Protein AF-A0A536GP54-F1 (afdb_monomer)

Sequence (183 aa):
MLAEELVVLDGDSPLFSPVRPLLDAALRLEQQDESYSWHGWDKQQIQAFLASLPSSCSLVVGVWETIPADDKRTEYEQLVLGCVCEVHEGVVYSIRTFDALEMAGLKPADHLEPGIDDALEIMRAARTLTSVVAWALFIEKTAWDEWLFASGDDGAVIDKGELLASYARQGRCVLMGSRTAHH

Foldseek 3Di:
DADPQEAEDPCVDQQNPVVVVVVVVLVVLVVDDQVDDALLDHPVVLQVVLQPFPQWAKEWEWEWEFDPDDPVDHIFIATRHTWIFIHHNSHGRYIYGVCVLVVLVQPDRRPQHQDPVSQVSSVSSRCVVPVFHQKYKYFYPVLVCCLNNHAPPVNHRDDSVVSVVVCVVVVRMDMDGSCPDPD

Nearest PDB structures (foldseek):
  1gl4-assembly1_A  TM=4.256E-01  e=3.027E+00  Mus musculus
  3kk7-assembly2_B  TM=3.529E-01  e=2.198E+00  Bacteroides thetaiotaomicron VPI-5482
  1h4u-assembly1_A  TM=4.363E-01  e=5.740E+00  Mus musculus

Mean predicted aligned error: 5.19 Å

Radius of gyration: 16.45 Å; Cα contacts (8 Å, |Δi|>4): 326; chains: 1; bounding box: 48×38×44 Å

pLDDT: mean 89.34, std 11.37, range [26.95, 97.62]

Solvent-accessible surface area (backbone atoms only — not comparable to full-atom values): 10002 Å² total; per-residue (Å²): 86,72,38,98,77,55,41,72,44,61,69,84,41,76,38,30,63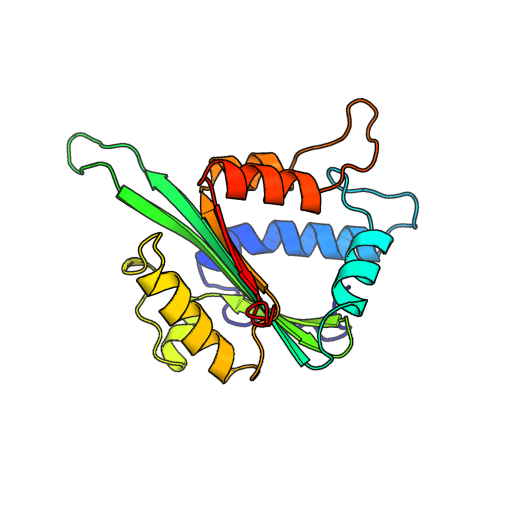,67,46,47,62,54,51,54,50,52,52,48,44,68,74,46,60,94,84,50,63,59,47,30,45,39,53,65,61,49,37,55,54,33,60,71,48,64,59,60,21,26,40,37,42,39,28,31,38,79,44,77,56,54,103,86,42,73,62,47,69,41,66,53,32,31,37,40,36,35,28,45,74,34,23,35,41,32,39,31,31,51,68,66,30,38,86,58,69,34,74,60,59,94,75,48,57,98,45,72,70,46,51,52,46,50,52,54,26,52,34,75,79,29,89,34,44,60,35,34,43,40,31,36,43,68,59,47,49,52,61,60,59,44,53,30,99,83,70,39,72,49,65,60,66,60,54,50,53,54,35,38,76,70,68,51,33,49,79,46,48,66,72,66,81,86,123

Structure (mmCIF, N/CA/C/O backbone):
data_AF-A0A536GP54-F1
#
_entry.id   AF-A0A536GP54-F1
#
loop_
_atom_site.group_PDB
_atom_site.id
_atom_site.type_symbol
_atom_site.label_atom_id
_atom_site.label_alt_id
_atom_site.label_comp_id
_atom_site.label_asym_id
_atom_site.label_entity_id
_atom_site.label_seq_id
_atom_site.pdbx_PDB_ins_code
_atom_site.Cartn_x
_atom_site.Cartn_y
_atom_site.Cartn_z
_atom_site.occupancy
_atom_site.B_iso_or_equiv
_atom_site.auth_seq_id
_atom_site.auth_comp_id
_atom_site.auth_asym_id
_atom_site.auth_atom_id
_atom_site.pdbx_PDB_model_num
ATOM 1 N N . MET A 1 1 ? -5.167 1.078 13.199 1.00 78.94 1 MET A N 1
ATOM 2 C CA . MET A 1 1 ? -5.213 0.116 14.306 1.00 78.94 1 MET A CA 1
ATOM 3 C C . MET A 1 1 ? -5.343 -1.282 13.724 1.00 78.94 1 MET A C 1
ATOM 5 O O . MET A 1 1 ? -6.014 -1.439 12.705 1.00 78.94 1 MET A O 1
ATOM 9 N N . LEU A 1 2 ? -4.650 -2.241 14.316 1.00 87.50 2 LEU A N 1
ATOM 10 C CA . LEU A 1 2 ? -4.462 -3.623 13.916 1.00 87.50 2 LEU A CA 1
ATOM 11 C C . LEU A 1 2 ? -5.437 -4.502 14.706 1.00 87.50 2 LEU A C 1
ATOM 13 O O . LEU A 1 2 ? -5.784 -4.192 15.847 1.00 87.50 2 LEU A O 1
ATOM 17 N N . ALA A 1 3 ? -5.912 -5.577 14.087 1.00 87.12 3 ALA A N 1
ATOM 18 C CA . ALA A 1 3 ? -6.738 -6.564 14.769 1.00 87.12 3 ALA A CA 1
ATOM 19 C C . ALA A 1 3 ? -5.910 -7.328 15.814 1.00 87.12 3 ALA A C 1
ATOM 21 O O . ALA A 1 3 ? -4.710 -7.533 15.625 1.00 87.12 3 ALA A O 1
ATOM 22 N N . GLU A 1 4 ? -6.560 -7.805 16.883 1.00 84.62 4 GLU A N 1
ATOM 23 C CA . GLU A 1 4 ? -5.910 -8.660 17.894 1.00 84.62 4 GLU A CA 1
ATOM 24 C C . GLU A 1 4 ? -5.278 -9.913 17.261 1.00 84.62 4 GLU A C 1
ATOM 26 O O . GLU A 1 4 ? -4.196 -10.336 17.661 1.00 84.62 4 GLU A O 1
ATOM 31 N N . GLU A 1 5 ? -5.919 -10.457 16.222 1.00 88.88 5 GLU A N 1
ATOM 32 C CA . GLU A 1 5 ? -5.436 -11.584 15.419 1.00 88.88 5 GLU A CA 1
ATOM 33 C C . GLU A 1 5 ? -5.047 -11.129 14.001 1.00 88.88 5 GLU A C 1
ATOM 35 O O . GLU A 1 5 ? -5.550 -11.649 13.005 1.00 88.88 5 GLU A O 1
ATOM 40 N N . LEU A 1 6 ? -4.168 -10.125 13.890 1.00 92.75 6 LEU A N 1
ATOM 41 C CA . LEU A 1 6 ? -3.620 -9.698 12.598 1.00 92.75 6 LEU A CA 1
ATOM 42 C C . LEU A 1 6 ? -2.960 -10.878 11.866 1.00 92.75 6 LEU A C 1
ATOM 44 O O . LEU A 1 6 ? -2.025 -11.501 12.374 1.00 92.75 6 LEU A O 1
ATOM 48 N N . VAL A 1 7 ? -3.386 -11.122 10.627 1.00 94.12 7 VAL A N 1
ATOM 49 C CA . VAL A 1 7 ? -2.808 -12.164 9.772 1.00 94.12 7 VAL A CA 1
ATOM 50 C C . VAL A 1 7 ? -1.849 -11.544 8.761 1.00 94.12 7 VAL A C 1
ATOM 52 O O . VAL A 1 7 ? -2.254 -10.773 7.894 1.00 94.12 7 VAL A O 1
ATOM 55 N N . VAL A 1 8 ? -0.576 -11.925 8.833 1.00 93.44 8 VAL A N 1
ATOM 56 C CA . VAL A 1 8 ? 0.394 -11.660 7.765 1.00 93.44 8 VAL A CA 1
ATOM 57 C C . VAL A 1 8 ? 0.451 -12.888 6.868 1.00 93.44 8 VAL A C 1
ATOM 59 O O . VAL A 1 8 ? 0.903 -13.954 7.287 1.00 93.44 8 VAL A O 1
ATOM 62 N N . LEU A 1 9 ? -0.037 -12.740 5.643 1.00 91.62 9 LEU A N 1
ATOM 63 C CA . LEU A 1 9 ? 0.181 -13.715 4.584 1.00 91.62 9 LEU A CA 1
ATOM 64 C C . LEU A 1 9 ? 1.549 -13.435 3.958 1.00 91.62 9 LEU A C 1
ATOM 66 O O . LEU A 1 9 ? 2.053 -12.319 4.074 1.00 91.62 9 LEU A O 1
ATOM 70 N N . ASP A 1 10 ? 2.161 -14.470 3.372 1.00 91.69 10 ASP A N 1
ATOM 71 C CA . ASP A 1 10 ? 3.401 -14.359 2.588 1.00 91.69 10 ASP A CA 1
ATOM 72 C C . ASP A 1 10 ? 4.512 -13.496 3.223 1.00 91.69 10 ASP A C 1
ATOM 74 O O . ASP A 1 10 ? 5.244 -12.779 2.547 1.00 91.69 10 ASP A O 1
ATOM 78 N N . GLY A 1 11 ? 4.657 -13.569 4.552 1.00 90.56 11 GLY A N 1
ATOM 79 C CA . GLY A 1 11 ? 5.620 -12.755 5.304 1.00 90.56 11 GLY A CA 1
ATOM 80 C C . GLY A 1 11 ? 7.095 -13.104 5.052 1.00 90.56 11 GLY A C 1
ATOM 81 O O . GLY A 1 11 ? 7.980 -12.404 5.542 1.00 90.56 11 GLY A O 1
ATOM 82 N N . ASP A 1 12 ? 7.366 -14.187 4.323 1.00 92.94 12 ASP A N 1
ATOM 83 C CA . ASP A 1 12 ? 8.678 -14.575 3.806 1.00 92.94 12 ASP A CA 1
ATOM 84 C C . ASP A 1 12 ? 8.987 -13.979 2.422 1.00 92.94 12 ASP A C 1
ATOM 86 O O . ASP A 1 12 ? 10.132 -14.064 1.972 1.00 92.94 12 ASP A O 1
ATOM 90 N N . SER A 1 13 ? 8.010 -13.328 1.776 1.00 94.00 13 SER A N 1
ATOM 91 C CA . SER A 1 13 ? 8.225 -12.585 0.536 1.00 94.00 13 SER A CA 1
ATOM 92 C C . SER A 1 13 ? 9.280 -11.482 0.727 1.00 94.00 13 SER A C 1
ATOM 94 O O . SER A 1 13 ? 9.249 -10.745 1.724 1.00 94.00 13 SER A O 1
ATOM 96 N N . PRO A 1 14 ? 10.178 -11.275 -0.255 1.00 93.75 14 PRO A N 1
ATOM 97 C CA . PRO A 1 14 ? 11.067 -10.117 -0.282 1.00 93.75 14 PRO A CA 1
ATOM 98 C C . PRO A 1 14 ? 10.322 -8.776 -0.183 1.00 93.75 14 PRO A C 1
ATOM 100 O O . PRO A 1 14 ? 10.826 -7.852 0.460 1.00 93.75 14 PRO A O 1
ATOM 103 N N . LEU A 1 15 ? 9.106 -8.682 -0.741 1.00 95.00 15 LEU A N 1
ATOM 104 C CA . LEU A 1 15 ? 8.261 -7.484 -0.681 1.00 95.00 15 LEU A CA 1
ATOM 105 C C . LEU A 1 15 ? 7.761 -7.182 0.736 1.00 95.00 15 LEU A C 1
ATOM 107 O O . LEU A 1 15 ? 7.396 -6.041 1.026 1.00 95.00 15 LEU A O 1
ATOM 111 N N . PHE A 1 16 ? 7.766 -8.166 1.641 1.00 94.88 16 PHE A N 1
ATOM 112 C CA . PHE A 1 16 ? 7.388 -7.952 3.035 1.00 94.88 16 PHE A CA 1
ATOM 113 C C . PHE A 1 16 ? 8.510 -7.302 3.856 1.00 94.88 16 PHE A C 1
ATOM 115 O O . PHE A 1 16 ? 8.240 -6.636 4.860 1.00 94.88 16 PHE A O 1
ATOM 122 N N . SER A 1 17 ? 9.774 -7.430 3.434 1.00 93.56 17 SER A N 1
ATOM 123 C CA . SER A 1 17 ? 10.908 -6.861 4.172 1.00 93.56 17 SER A CA 1
ATOM 124 C C . SER A 1 17 ? 10.772 -5.353 4.444 1.00 93.56 17 SER A C 1
ATOM 126 O O . SER A 1 17 ? 11.067 -4.949 5.570 1.00 93.56 17 SER A O 1
ATOM 128 N N . PRO A 1 18 ? 10.329 -4.506 3.494 1.00 93.44 18 PRO A N 1
ATOM 129 C CA . PRO A 1 18 ? 10.072 -3.092 3.776 1.00 93.44 18 PRO A CA 1
ATOM 130 C C . PRO A 1 18 ? 8.707 -2.807 4.417 1.00 93.44 18 PRO A C 1
ATOM 132 O O . PRO A 1 18 ? 8.528 -1.731 4.981 1.00 93.44 18 PRO A O 1
ATOM 135 N N . VAL A 1 19 ? 7.760 -3.752 4.400 1.00 94.44 19 VAL A N 1
ATOM 136 C CA . VAL A 1 19 ? 6.482 -3.630 5.129 1.00 94.44 19 VAL A CA 1
ATOM 137 C C . VAL A 1 19 ? 6.686 -3.838 6.630 1.00 94.44 19 VAL A C 1
ATOM 139 O O . VAL A 1 19 ? 6.073 -3.151 7.447 1.00 94.44 19 VAL A O 1
ATOM 142 N N . ARG A 1 20 ? 7.584 -4.750 7.016 1.00 94.50 20 ARG A N 1
ATOM 143 C CA . ARG A 1 20 ? 7.828 -5.113 8.418 1.00 94.50 20 ARG A CA 1
ATOM 144 C C . ARG A 1 20 ? 8.160 -3.916 9.330 1.00 94.50 20 ARG A C 1
ATOM 146 O O . ARG A 1 20 ? 7.513 -3.807 10.369 1.00 94.50 20 ARG A O 1
ATOM 153 N N . PRO A 1 21 ? 9.072 -2.985 8.982 1.00 93.19 21 PRO A N 1
ATOM 154 C CA . PRO A 1 21 ? 9.313 -1.796 9.802 1.00 93.19 21 PRO A CA 1
ATOM 155 C C . PRO A 1 21 ? 8.078 -0.904 9.990 1.00 93.19 21 PRO A C 1
ATOM 157 O O . PRO A 1 21 ? 7.939 -0.274 11.037 1.00 93.19 21 PRO A O 1
ATOM 160 N N . LEU A 1 22 ? 7.173 -0.852 9.005 1.00 93.44 22 LEU A N 1
ATOM 161 C CA . LEU A 1 22 ? 5.918 -0.096 9.103 1.00 93.44 22 LEU A CA 1
ATOM 162 C C . LEU A 1 22 ? 4.952 -0.769 10.077 1.00 93.44 22 LEU A C 1
ATOM 164 O O . LEU A 1 22 ? 4.318 -0.092 10.884 1.00 93.44 22 LEU A O 1
ATOM 168 N N . LEU A 1 23 ? 4.875 -2.101 10.035 1.00 94.25 23 LEU A N 1
ATOM 169 C CA . LEU A 1 23 ? 4.102 -2.878 10.998 1.00 94.25 23 LEU A CA 1
ATOM 170 C C . LEU A 1 23 ? 4.654 -2.700 12.421 1.00 94.25 23 LEU A C 1
ATOM 172 O O . LEU A 1 23 ? 3.885 -2.453 13.347 1.00 94.25 23 LEU A O 1
ATOM 176 N N . ASP A 1 24 ? 5.978 -2.735 12.589 1.00 93.75 24 ASP A N 1
ATOM 177 C CA . ASP A 1 24 ? 6.628 -2.473 13.877 1.00 93.75 24 ASP A CA 1
ATOM 178 C C . ASP A 1 24 ? 6.313 -1.055 14.390 1.00 93.75 24 ASP A C 1
ATOM 180 O O . ASP A 1 24 ? 6.065 -0.864 15.583 1.00 93.75 24 ASP A O 1
ATOM 184 N N . ALA A 1 25 ? 6.295 -0.052 13.506 1.00 92.19 25 ALA A N 1
ATOM 185 C CA . ALA A 1 25 ? 5.911 1.314 13.855 1.00 92.19 25 ALA A CA 1
ATOM 186 C C . ALA A 1 25 ? 4.428 1.420 14.253 1.00 92.19 25 ALA A C 1
ATOM 188 O O . ALA A 1 25 ? 4.114 2.055 15.260 1.00 92.19 25 ALA A O 1
ATOM 189 N N . ALA A 1 26 ? 3.528 0.755 13.524 1.00 92.44 26 ALA A N 1
ATOM 190 C CA . ALA A 1 26 ? 2.102 0.704 13.847 1.00 92.44 26 ALA A CA 1
ATOM 191 C C . ALA A 1 26 ? 1.845 0.041 15.212 1.00 92.44 26 ALA A C 1
ATOM 193 O O . ALA A 1 26 ? 1.088 0.576 16.022 1.00 92.44 26 ALA A O 1
ATOM 194 N N . LEU A 1 27 ? 2.536 -1.065 15.512 1.00 92.19 27 LEU A N 1
ATOM 195 C CA . LEU A 1 27 ? 2.467 -1.731 16.817 1.00 92.19 27 LEU A CA 1
ATOM 196 C C . LEU A 1 27 ? 2.963 -0.825 17.949 1.00 92.19 27 LEU A C 1
ATOM 198 O O . LEU A 1 27 ? 2.355 -0.778 19.018 1.00 92.19 27 LEU A O 1
ATOM 202 N N . ARG A 1 28 ? 4.044 -0.067 17.724 1.00 92.00 28 ARG A N 1
ATOM 203 C CA . ARG A 1 28 ? 4.524 0.921 18.703 1.00 92.00 28 ARG A CA 1
ATOM 204 C C . ARG A 1 28 ? 3.492 2.019 18.937 1.00 92.00 28 ARG A C 1
ATOM 206 O O . ARG A 1 28 ? 3.210 2.318 20.090 1.00 92.00 28 ARG A O 1
ATOM 213 N N . LEU A 1 29 ? 2.903 2.575 17.877 1.00 90.81 29 LEU A N 1
ATOM 214 C CA . LEU A 1 29 ? 1.838 3.579 17.988 1.00 90.81 29 LEU A CA 1
ATOM 215 C C . LEU A 1 29 ? 0.634 3.061 18.784 1.00 90.81 29 LEU A C 1
ATOM 217 O O . LEU A 1 29 ? -0.001 3.824 19.503 1.00 90.81 29 LEU A O 1
ATOM 221 N N . GLU A 1 30 ? 0.318 1.772 18.693 1.00 89.31 30 GLU A N 1
ATOM 222 C CA . GLU A 1 30 ? -0.784 1.188 19.458 1.00 89.31 30 GLU A CA 1
ATOM 223 C C . GLU A 1 30 ? -0.499 1.021 20.943 1.00 89.31 30 GLU A C 1
ATOM 225 O O . GLU A 1 30 ? -1.408 1.245 21.749 1.00 89.31 30 GLU A O 1
ATOM 230 N N . GLN A 1 31 ? 0.729 0.622 21.275 1.00 89.62 31 GLN A N 1
ATOM 231 C CA . GLN A 1 31 ? 1.170 0.313 22.635 1.00 89.62 31 GLN A CA 1
ATOM 232 C C . GLN A 1 31 ? 1.529 1.556 23.455 1.00 89.62 31 GLN A C 1
ATOM 234 O O . GLN A 1 31 ? 1.496 1.500 24.684 1.00 89.62 31 GLN A O 1
ATOM 239 N N . GLN A 1 32 ? 1.910 2.648 22.791 1.00 89.62 32 GLN A N 1
ATOM 240 C CA . GLN A 1 32 ? 2.256 3.912 23.438 1.00 89.62 32 GLN A CA 1
ATOM 241 C C . GLN A 1 32 ? 1.010 4.756 23.746 1.00 89.62 32 GLN A C 1
ATOM 243 O O . GLN A 1 32 ? -0.103 4.461 23.300 1.00 89.62 32 GLN A O 1
ATOM 248 N N . ASP A 1 33 ? 1.203 5.802 24.549 1.00 84.75 33 ASP A N 1
ATOM 249 C CA . ASP A 1 33 ? 0.145 6.757 24.875 1.00 84.75 33 ASP A CA 1
ATOM 250 C C . ASP A 1 33 ? -0.204 7.683 23.692 1.00 84.75 33 ASP A C 1
ATOM 252 O O . ASP A 1 33 ? 0.474 7.711 22.665 1.00 84.75 33 ASP A O 1
ATOM 256 N N . GLU A 1 34 ? -1.283 8.457 23.835 1.00 81.31 34 GLU A N 1
ATOM 257 C CA . GLU A 1 34 ? -1.787 9.355 22.783 1.00 81.31 34 GLU A CA 1
ATOM 258 C C . GLU A 1 34 ? -0.841 10.522 22.452 1.00 81.31 34 GLU A C 1
ATOM 260 O O . GLU A 1 34 ? -1.065 11.226 21.471 1.00 81.31 34 GLU A O 1
ATOM 265 N N . SER A 1 35 ? 0.212 10.741 23.248 1.00 83.25 35 SER A N 1
ATOM 266 C CA . SER A 1 35 ? 1.207 11.786 22.990 1.00 83.25 35 SER A CA 1
ATOM 267 C C . SER A 1 35 ? 2.334 11.323 22.066 1.00 83.25 35 SER A C 1
ATOM 269 O O . SER A 1 35 ? 3.082 12.151 21.543 1.00 83.25 35 SER A O 1
ATOM 271 N N . TYR A 1 36 ? 2.461 10.011 21.843 1.00 86.88 36 TYR A N 1
ATOM 272 C CA . TYR A 1 36 ? 3.474 9.457 20.959 1.00 86.88 36 TYR A CA 1
ATOM 273 C C . TYR A 1 36 ? 3.114 9.669 19.485 1.00 86.88 36 TYR A C 1
ATOM 275 O O . TYR A 1 36 ? 2.041 9.282 19.019 1.00 86.88 36 TYR A O 1
ATOM 283 N N . SER A 1 37 ? 4.068 10.214 18.730 1.00 87.81 37 SER A N 1
ATOM 284 C CA . SER A 1 37 ? 4.014 10.288 17.274 1.00 87.81 37 SER A CA 1
ATOM 285 C C . SER A 1 37 ? 5.254 9.653 16.643 1.00 87.81 37 SER A C 1
ATOM 287 O O . SER A 1 37 ? 6.352 9.648 17.207 1.00 87.81 37 SER A O 1
ATOM 289 N N . TRP A 1 38 ? 5.084 9.104 15.445 1.00 89.06 38 TRP A N 1
ATOM 290 C CA . TRP A 1 38 ? 6.146 8.522 14.635 1.00 89.06 38 TRP A CA 1
ATOM 291 C C . TRP A 1 38 ? 6.194 9.251 13.295 1.00 89.06 38 TRP A C 1
ATOM 293 O O . TRP A 1 38 ? 5.289 9.102 12.486 1.00 89.06 38 TRP A O 1
ATOM 303 N N . HIS A 1 39 ? 7.215 10.084 13.064 1.00 87.62 39 HIS A N 1
ATOM 304 C CA . HIS A 1 39 ? 7.328 10.918 11.852 1.00 87.62 39 HIS A CA 1
ATOM 305 C C . HIS A 1 39 ? 6.034 11.681 11.511 1.00 87.62 39 HIS A C 1
ATOM 307 O O . HIS A 1 39 ? 5.543 11.640 10.383 1.00 87.62 39 HIS A O 1
ATOM 313 N N . GLY A 1 40 ? 5.445 12.337 12.515 1.00 84.06 40 GLY A N 1
ATOM 314 C CA . GLY A 1 40 ? 4.206 13.102 12.363 1.00 84.06 40 GLY A CA 1
ATOM 315 C C . GLY A 1 40 ? 2.929 12.261 12.281 1.00 84.06 40 GLY A C 1
ATOM 316 O O . GLY A 1 40 ? 1.862 12.854 12.211 1.00 84.06 40 GLY A O 1
ATOM 317 N N . TRP A 1 41 ? 3.019 10.927 12.312 1.00 86.50 41 TRP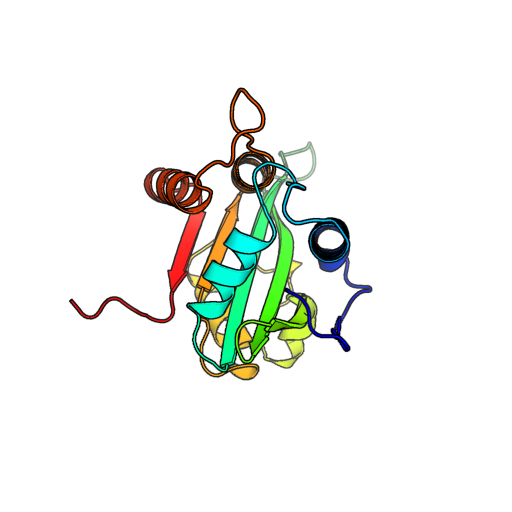 A N 1
ATOM 318 C CA . TRP A 1 41 ? 1.869 10.037 12.450 1.00 86.50 41 TRP A CA 1
ATOM 319 C C . TRP A 1 41 ? 1.547 9.815 13.917 1.00 86.50 41 TRP A C 1
ATOM 321 O O . TRP A 1 41 ? 2.402 9.344 14.667 1.00 86.50 41 TRP A O 1
ATOM 331 N N . ASP A 1 42 ? 0.312 10.079 14.313 1.00 87.75 42 ASP A N 1
ATOM 332 C CA . ASP A 1 42 ? -0.203 9.671 15.614 1.00 87.75 42 ASP A CA 1
ATOM 333 C C . ASP A 1 42 ? -1.310 8.613 15.473 1.00 87.75 42 ASP A C 1
ATOM 335 O O . ASP A 1 42 ? -1.865 8.353 14.396 1.00 87.75 42 ASP A O 1
ATOM 339 N N . LYS A 1 43 ? -1.615 7.956 16.593 1.00 89.50 43 LYS A N 1
ATOM 340 C CA . LYS A 1 43 ? -2.624 6.893 16.660 1.00 89.50 43 LYS A CA 1
ATOM 341 C C . LYS A 1 43 ? -4.016 7.394 16.263 1.00 89.50 43 LYS A C 1
ATOM 343 O O . LYS A 1 43 ? -4.748 6.674 15.578 1.00 89.50 43 LYS A O 1
ATOM 348 N N . GLN A 1 44 ? -4.376 8.609 16.675 1.00 88.94 44 GLN A N 1
ATOM 349 C CA . GLN A 1 44 ? -5.707 9.179 16.487 1.00 88.94 44 GLN A CA 1
ATOM 350 C C . GLN A 1 44 ? -5.988 9.457 15.008 1.00 88.94 44 GLN A C 1
ATOM 352 O O . GLN A 1 44 ? -7.065 9.122 14.515 1.00 88.94 44 GLN A O 1
ATOM 357 N N . GLN A 1 45 ? -5.019 10.004 14.278 1.00 87.00 45 GLN A N 1
ATOM 358 C CA . GLN A 1 45 ? -5.124 10.257 12.844 1.00 87.00 45 GLN A CA 1
ATOM 359 C C . GLN A 1 45 ? -5.321 8.968 12.049 1.00 87.00 45 GLN A C 1
ATOM 361 O O . GLN A 1 45 ? -6.203 8.899 11.192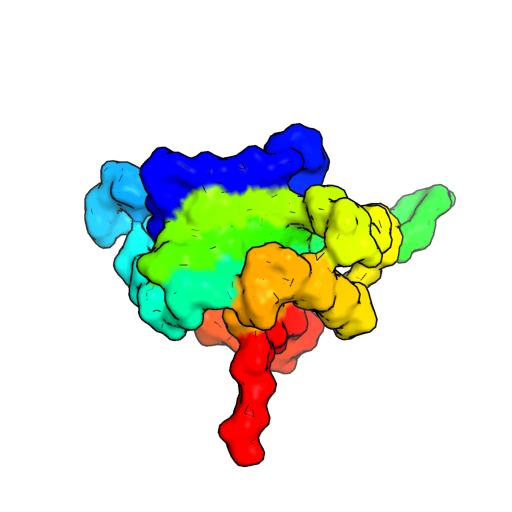 1.00 87.00 45 GLN A O 1
ATOM 366 N N . ILE A 1 46 ? -4.544 7.925 12.358 1.00 89.75 46 ILE A N 1
ATOM 367 C CA . ILE A 1 46 ? -4.664 6.627 11.683 1.00 89.75 46 ILE A CA 1
ATOM 368 C C . ILE A 1 46 ? -6.034 6.005 11.972 1.00 89.75 46 ILE A C 1
ATOM 370 O O . ILE A 1 46 ? -6.681 5.484 11.064 1.00 89.75 46 ILE A O 1
ATOM 374 N N . GLN A 1 47 ? -6.504 6.062 13.220 1.00 92.06 47 GLN A N 1
ATOM 375 C CA . GLN A 1 47 ? -7.833 5.570 13.586 1.00 92.06 47 GLN A CA 1
ATOM 376 C C . GLN A 1 47 ? -8.950 6.347 12.884 1.00 92.06 47 GLN A C 1
ATOM 378 O O . GLN A 1 47 ? -9.859 5.730 12.335 1.00 92.06 47 GLN A O 1
ATOM 383 N N . ALA A 1 48 ? -8.872 7.679 12.859 1.00 91.44 48 ALA A N 1
ATOM 384 C CA . ALA A 1 48 ? -9.852 8.527 12.188 1.00 91.44 48 ALA A CA 1
ATOM 385 C C . ALA A 1 48 ? -9.907 8.243 10.681 1.00 91.44 48 ALA A C 1
ATOM 387 O O . ALA A 1 48 ? -10.995 8.133 10.113 1.00 91.44 48 ALA A O 1
ATOM 388 N N . PHE A 1 49 ? -8.746 8.057 10.046 1.00 91.12 49 PHE A N 1
ATOM 389 C CA . PHE A 1 49 ? -8.666 7.646 8.649 1.00 91.12 49 PHE A CA 1
ATOM 390 C C . PHE A 1 49 ? -9.348 6.293 8.428 1.00 91.12 49 PHE A C 1
ATOM 392 O O . PHE A 1 49 ? -10.251 6.204 7.598 1.00 91.12 49 PHE A O 1
ATOM 399 N N . LEU A 1 50 ? -8.984 5.258 9.192 1.00 93.19 50 LEU A N 1
ATOM 400 C CA . LEU A 1 50 ? -9.554 3.919 9.019 1.00 93.19 50 LEU A CA 1
ATOM 401 C C . LEU A 1 50 ? -11.065 3.882 9.291 1.00 93.19 50 LEU A C 1
ATOM 403 O O . LEU A 1 50 ? -11.794 3.215 8.564 1.00 93.19 50 LEU A O 1
ATOM 407 N N . ALA A 1 51 ? -11.549 4.640 10.277 1.00 92.62 51 ALA A N 1
ATOM 408 C CA . ALA A 1 51 ? -12.975 4.758 10.584 1.00 92.62 51 ALA A CA 1
ATOM 409 C C . ALA A 1 51 ? -13.784 5.453 9.471 1.00 92.62 51 ALA A C 1
ATOM 411 O O . ALA A 1 51 ? -15.002 5.304 9.410 1.00 92.62 51 ALA A O 1
ATOM 412 N N . SER A 1 52 ? -13.126 6.215 8.589 1.00 92.50 52 SER A N 1
ATOM 413 C CA . SER A 1 52 ? -13.771 6.857 7.435 1.00 92.50 52 SER A CA 1
ATOM 414 C C . SER A 1 52 ? -13.947 5.924 6.227 1.00 92.50 52 SER A C 1
ATOM 416 O O . SER A 1 52 ? -14.655 6.268 5.273 1.00 92.50 52 SER A O 1
ATOM 418 N N . LEU A 1 53 ? -13.299 4.755 6.247 1.00 93.00 53 LEU A N 1
ATOM 419 C CA . LEU A 1 53 ? -13.322 3.789 5.154 1.00 93.00 53 LEU A CA 1
ATOM 420 C C . LEU A 1 53 ? -14.632 2.977 5.136 1.00 93.00 53 LEU A C 1
ATOM 422 O O . LEU A 1 53 ? -15.345 2.908 6.137 1.00 93.00 53 LEU A O 1
ATOM 426 N N . PRO A 1 54 ? -14.973 2.335 4.002 1.00 93.50 54 PRO A N 1
ATOM 427 C CA . PRO A 1 54 ? -16.042 1.340 3.963 1.00 93.50 54 PRO A CA 1
ATOM 428 C C . PRO A 1 54 ? -15.816 0.216 4.985 1.00 93.50 54 PRO A C 1
ATOM 430 O O . PRO A 1 54 ? -14.674 -0.157 5.249 1.00 93.50 54 PRO A O 1
ATOM 433 N N . SER A 1 55 ? -16.908 -0.369 5.489 1.00 92.19 55 SER A N 1
ATOM 434 C CA . SER A 1 55 ? -16.872 -1.406 6.535 1.00 92.19 55 SER A CA 1
ATOM 435 C C . SER A 1 55 ? -16.064 -2.646 6.163 1.00 92.19 55 SER A C 1
ATOM 437 O O . SER A 1 55 ? -15.575 -3.328 7.051 1.00 92.19 55 SER A O 1
ATOM 439 N N . SER A 1 56 ? -15.913 -2.940 4.872 1.00 94.75 56 SER A N 1
ATOM 440 C CA . SER A 1 56 ? -15.024 -3.980 4.365 1.00 94.75 56 SER A CA 1
ATOM 441 C C . SER A 1 56 ? -14.374 -3.492 3.079 1.00 94.75 56 SER A C 1
ATOM 443 O O . SER A 1 56 ? -15.062 -3.221 2.087 1.00 94.75 56 SER A O 1
ATOM 445 N N . CYS A 1 57 ? -13.057 -3.311 3.105 1.00 95.50 57 CYS A N 1
ATOM 446 C CA . CYS A 1 57 ? -12.308 -2.821 1.958 1.00 95.50 57 CYS A CA 1
ATOM 447 C C . CYS A 1 57 ? -10.827 -3.204 2.001 1.00 95.50 57 CYS A C 1
ATOM 449 O O . CYS A 1 57 ? -10.316 -3.735 2.984 1.00 95.50 57 CYS A O 1
ATOM 451 N N . SER A 1 58 ? -10.130 -2.898 0.912 1.00 96.06 58 SER A N 1
ATOM 452 C CA . SER A 1 58 ? -8.685 -3.031 0.794 1.00 96.06 58 SER A CA 1
ATOM 453 C C . SER A 1 58 ? -8.011 -1.676 0.596 1.00 96.06 58 SER A C 1
ATOM 455 O O . SER A 1 58 ? -8.508 -0.818 -0.143 1.00 96.06 58 SER A O 1
ATOM 457 N N . LEU A 1 59 ? -6.851 -1.520 1.230 1.00 96.25 59 LEU A N 1
ATOM 458 C CA . LEU A 1 59 ? -5.871 -0.473 0.959 1.00 96.25 59 LEU A CA 1
ATOM 459 C C . LEU A 1 59 ? -4.701 -1.109 0.212 1.00 96.25 59 LEU A C 1
ATOM 461 O O . LEU A 1 59 ? -4.191 -2.140 0.643 1.00 96.25 59 LEU A O 1
ATOM 465 N N . VAL A 1 60 ? -4.294 -0.518 -0.904 1.00 97.06 60 VAL A N 1
ATOM 466 C CA . VAL A 1 60 ? -3.254 -1.060 -1.785 1.00 97.06 60 VAL A CA 1
ATOM 467 C C . VAL A 1 60 ? -2.087 -0.082 -1.840 1.00 97.06 60 VAL A C 1
ATOM 469 O O . VAL A 1 60 ? -2.297 1.119 -2.010 1.00 97.06 60 VAL A O 1
ATOM 472 N N . VAL A 1 61 ? -0.860 -0.580 -1.710 1.00 97.06 61 VAL A N 1
ATOM 473 C CA . VAL A 1 61 ? 0.353 0.234 -1.839 1.00 97.06 61 VAL A CA 1
ATOM 474 C C . VAL A 1 61 ? 1.362 -0.489 -2.719 1.00 97.06 61 VAL A C 1
ATOM 476 O O . VAL A 1 61 ? 1.677 -1.649 -2.465 1.00 97.06 61 VAL A O 1
ATOM 479 N N . GLY A 1 62 ? 1.876 0.210 -3.728 1.00 97.38 62 GLY A N 1
ATOM 480 C CA . GLY A 1 62 ? 3.038 -0.194 -4.512 1.00 97.38 62 GLY A CA 1
ATOM 481 C C . GLY A 1 62 ? 4.086 0.920 -4.531 1.00 97.38 62 GLY A C 1
ATOM 482 O O . GLY A 1 62 ? 3.750 2.087 -4.744 1.00 97.38 62 GLY A O 1
ATOM 483 N N . VAL A 1 63 ? 5.348 0.569 -4.307 1.00 97.62 63 VAL A N 1
ATOM 484 C CA . VAL A 1 63 ? 6.483 1.496 -4.305 1.00 97.62 63 VAL A CA 1
ATOM 485 C C . VAL A 1 63 ? 7.562 0.974 -5.239 1.00 97.62 63 VAL A C 1
ATOM 487 O O . VAL A 1 63 ? 8.038 -0.149 -5.055 1.00 97.62 63 VAL A O 1
ATOM 490 N N . TRP A 1 64 ? 7.969 1.802 -6.198 1.00 97.31 64 TRP A N 1
ATOM 491 C CA . TRP A 1 64 ? 9.000 1.465 -7.180 1.00 97.31 64 TRP A CA 1
ATOM 492 C C . TRP A 1 64 ? 10.276 2.255 -6.932 1.00 97.31 64 TRP A C 1
ATOM 494 O O . TRP A 1 64 ? 10.233 3.455 -6.677 1.00 97.31 64 TRP A O 1
ATOM 504 N N . GLU A 1 65 ? 11.417 1.585 -7.009 1.00 96.44 65 GLU A N 1
ATOM 505 C CA . GLU A 1 65 ? 12.735 2.204 -6.949 1.00 96.44 65 GLU A CA 1
ATOM 506 C C . GLU A 1 65 ? 13.367 2.209 -8.340 1.00 96.44 65 GLU A C 1
ATOM 508 O O . GLU A 1 65 ? 13.435 1.176 -9.007 1.00 96.44 65 GLU A O 1
ATOM 513 N N . THR A 1 66 ? 13.840 3.376 -8.773 1.00 94.50 66 THR A N 1
ATOM 514 C CA . THR A 1 66 ? 14.641 3.500 -9.989 1.00 94.50 66 THR A CA 1
ATOM 515 C C . THR A 1 66 ? 16.041 2.966 -9.714 1.00 94.50 66 THR A C 1
ATOM 517 O O . THR A 1 66 ? 16.804 3.542 -8.936 1.00 94.50 66 THR A O 1
ATOM 520 N N . ILE A 1 67 ? 16.387 1.858 -10.361 1.00 93.81 67 ILE A N 1
ATOM 521 C CA . ILE A 1 67 ? 17.711 1.257 -10.288 1.00 93.81 67 ILE A CA 1
ATOM 522 C C . ILE A 1 67 ? 18.573 1.876 -11.393 1.00 93.81 67 ILE A C 1
ATOM 524 O O . ILE A 1 67 ? 18.251 1.709 -12.575 1.00 93.81 67 ILE A O 1
ATOM 528 N N . PRO A 1 68 ? 19.665 2.584 -11.045 1.00 91.75 68 PRO A N 1
ATOM 529 C CA . PRO A 1 68 ? 20.490 3.266 -12.030 1.00 91.75 68 PRO A CA 1
ATOM 530 C C . PRO A 1 68 ? 21.145 2.265 -12.983 1.00 91.75 68 PRO A C 1
ATOM 532 O O . PRO A 1 68 ? 21.476 1.140 -12.602 1.00 91.75 68 PRO A O 1
ATOM 535 N N . ALA A 1 69 ? 21.369 2.706 -14.221 1.00 91.19 69 ALA A N 1
ATOM 536 C CA . ALA A 1 69 ? 22.093 1.919 -15.209 1.00 91.19 69 ALA A CA 1
ATOM 537 C C . ALA A 1 69 ? 23.504 1.554 -14.714 1.00 91.19 69 ALA A C 1
ATOM 539 O O . ALA A 1 69 ? 24.196 2.373 -14.102 1.00 91.19 69 ALA A O 1
ATOM 540 N N . ASP A 1 70 ? 23.952 0.346 -15.045 1.00 90.00 70 ASP A N 1
ATOM 541 C CA . ASP A 1 70 ? 25.336 -0.094 -14.878 1.00 90.00 70 ASP A CA 1
ATOM 542 C C . ASP A 1 70 ? 25.919 -0.565 -16.222 1.00 90.00 70 ASP A C 1
ATOM 544 O O . ASP A 1 70 ? 25.249 -0.546 -17.256 1.00 90.00 70 ASP A O 1
ATOM 548 N N . ASP A 1 71 ? 27.179 -1.006 -16.230 1.00 86.50 71 ASP A N 1
ATOM 549 C CA . ASP A 1 71 ? 27.857 -1.473 -17.451 1.00 86.50 71 ASP A CA 1
ATOM 550 C C . ASP A 1 71 ? 27.138 -2.647 -18.159 1.00 86.50 71 ASP A C 1
ATOM 552 O O . ASP A 1 71 ? 27.476 -2.988 -19.295 1.00 86.50 71 ASP A O 1
ATOM 556 N N . LYS A 1 72 ? 26.182 -3.314 -17.499 1.00 84.88 72 LYS A N 1
ATOM 557 C CA . LYS A 1 72 ? 25.495 -4.523 -17.977 1.00 84.88 72 LYS A CA 1
ATOM 558 C C . LYS A 1 72 ? 23.992 -4.342 -18.168 1.00 84.88 72 LYS A C 1
ATOM 560 O O . LYS A 1 72 ? 23.382 -5.200 -18.812 1.00 84.88 72 LYS A O 1
ATOM 565 N N . ARG A 1 73 ? 23.383 -3.305 -17.597 1.00 83.44 73 ARG A N 1
ATOM 566 C CA . ARG A 1 73 ? 21.932 -3.101 -17.592 1.00 83.44 73 ARG A CA 1
ATOM 567 C C . ARG A 1 73 ? 21.588 -1.631 -17.759 1.00 83.44 73 ARG A C 1
ATOM 569 O O . ARG A 1 73 ? 22.189 -0.758 -17.144 1.00 83.44 73 ARG A O 1
ATOM 576 N N . THR A 1 74 ? 20.577 -1.379 -18.582 1.00 90.75 74 THR A N 1
ATOM 577 C CA . THR A 1 74 ? 19.918 -0.074 -18.635 1.00 90.75 74 THR A CA 1
ATOM 578 C C . THR A 1 74 ? 19.216 0.209 -17.313 1.00 90.75 74 THR A C 1
ATOM 580 O O . THR A 1 74 ? 18.892 -0.720 -16.575 1.00 90.75 74 THR A O 1
ATOM 583 N N . GLU A 1 75 ? 18.970 1.487 -17.043 1.00 92.25 75 GLU A N 1
ATOM 584 C CA . GLU A 1 75 ? 18.102 1.916 -15.948 1.00 92.25 75 GLU A CA 1
ATOM 585 C C . GLU A 1 75 ? 16.737 1.225 -16.063 1.00 92.25 75 GLU A C 1
ATOM 587 O O . GLU A 1 75 ? 16.220 1.033 -17.169 1.00 92.25 75 GLU A O 1
ATOM 592 N N . TYR A 1 76 ? 16.195 0.805 -14.925 1.00 91.12 76 TYR A N 1
ATOM 593 C CA . TYR A 1 76 ? 14.886 0.169 -14.834 1.00 91.12 76 TYR A CA 1
ATOM 594 C C . TYR A 1 76 ? 14.269 0.447 -13.469 1.00 91.12 76 TYR A C 1
ATOM 596 O O . TYR A 1 76 ? 14.969 0.777 -12.513 1.00 91.12 76 TYR A O 1
ATOM 604 N N . GLU A 1 77 ? 12.956 0.298 -13.370 1.00 93.19 77 GLU A N 1
ATOM 605 C CA . GLU A 1 77 ? 12.235 0.461 -12.114 1.00 93.19 77 GLU A CA 1
ATOM 606 C C . GLU A 1 77 ? 11.886 -0.905 -11.535 1.00 93.19 77 GLU A C 1
ATOM 608 O O . GLU A 1 77 ? 11.469 -1.815 -12.252 1.00 93.19 77 GLU A O 1
ATOM 613 N N . GLN A 1 78 ? 12.074 -1.054 -10.228 1.00 95.00 78 GLN A N 1
ATOM 614 C CA . GLN A 1 78 ? 11.829 -2.295 -9.510 1.00 95.00 78 GLN A CA 1
ATOM 615 C C . GLN A 1 78 ? 10.804 -2.065 -8.405 1.00 95.00 78 GLN A C 1
ATOM 617 O O . GLN A 1 78 ? 10.958 -1.150 -7.597 1.00 95.00 78 GLN A O 1
ATOM 622 N N . LEU A 1 79 ? 9.786 -2.924 -8.322 1.00 97.19 79 LEU A N 1
ATOM 623 C CA . LEU A 1 79 ? 8.883 -2.944 -7.176 1.00 97.19 79 LEU A CA 1
ATOM 624 C C . LEU A 1 79 ? 9.666 -3.354 -5.922 1.00 97.19 79 LEU A C 1
ATOM 626 O O . LEU A 1 79 ? 10.168 -4.475 -5.830 1.00 97.19 79 LEU A O 1
ATOM 630 N N . VAL A 1 80 ? 9.758 -2.447 -4.951 1.00 96.38 80 VAL A N 1
ATOM 631 C CA . VAL A 1 80 ? 10.462 -2.689 -3.684 1.00 96.38 80 VAL A CA 1
ATOM 632 C C . VAL A 1 80 ? 9.504 -2.935 -2.529 1.00 96.38 80 VAL A C 1
ATOM 634 O O . VAL A 1 80 ? 9.840 -3.690 -1.627 1.00 96.38 80 VAL A O 1
ATOM 637 N N . LEU A 1 81 ? 8.297 -2.367 -2.563 1.00 96.81 81 LEU A N 1
ATOM 638 C CA . LEU A 1 81 ? 7.217 -2.655 -1.616 1.00 96.81 81 LEU A CA 1
ATOM 639 C C . LEU A 1 81 ? 5.925 -2.824 -2.403 1.00 96.81 81 LEU A C 1
ATOM 641 O O . LEU A 1 81 ? 5.546 -1.929 -3.148 1.00 96.81 81 LEU A O 1
ATOM 645 N N . GLY A 1 82 ? 5.222 -3.935 -2.207 1.00 97.06 82 GLY A N 1
ATOM 646 C CA . GLY A 1 82 ? 3.903 -4.157 -2.792 1.00 97.06 82 GLY A CA 1
ATOM 647 C C . GLY A 1 82 ? 3.034 -4.912 -1.808 1.00 97.06 82 GLY A C 1
ATOM 648 O O . GLY A 1 82 ? 3.332 -6.067 -1.515 1.00 97.06 82 GLY A O 1
ATOM 649 N N . CYS A 1 83 ? 1.998 -4.276 -1.263 1.00 97.19 83 CYS A N 1
ATOM 650 C CA . CYS A 1 83 ? 1.112 -4.932 -0.310 1.00 97.19 83 CYS A CA 1
ATOM 651 C C . CYS A 1 83 ? -0.345 -4.478 -0.393 1.00 97.19 83 CYS A C 1
ATOM 653 O O . CYS A 1 83 ? -0.685 -3.398 -0.885 1.00 97.19 83 CYS A O 1
ATOM 655 N N . VAL A 1 84 ? -1.216 -5.347 0.114 1.00 97.12 84 VAL A N 1
ATOM 656 C CA . VAL A 1 84 ? -2.638 -5.094 0.306 1.00 97.12 84 VAL A CA 1
ATOM 657 C C . VAL A 1 84 ? -2.973 -5.307 1.773 1.00 97.12 84 VAL A C 1
ATOM 659 O O . VAL A 1 84 ? -2.754 -6.390 2.318 1.00 97.12 84 VAL A O 1
ATOM 662 N N . CYS A 1 85 ? -3.539 -4.278 2.392 1.00 96.88 85 CYS A N 1
ATOM 663 C CA . CYS A 1 85 ? -4.121 -4.359 3.722 1.00 96.88 85 CYS A CA 1
ATOM 664 C C . CYS A 1 85 ? -5.629 -4.554 3.591 1.00 96.88 85 CYS A C 1
ATOM 666 O O . CYS A 1 85 ? -6.317 -3.754 2.954 1.00 96.88 85 CYS A O 1
ATOM 668 N N . GLU A 1 86 ? -6.151 -5.601 4.208 1.00 96.12 86 GLU A N 1
ATOM 669 C CA . GLU A 1 86 ? -7.582 -5.822 4.358 1.00 96.12 86 GLU A CA 1
ATOM 670 C C . GLU A 1 86 ? -8.074 -5.123 5.623 1.00 96.12 86 GLU A C 1
ATOM 672 O O . GLU A 1 86 ? -7.528 -5.333 6.708 1.00 96.12 86 GLU A O 1
ATOM 677 N N . VAL A 1 87 ? -9.097 -4.285 5.478 1.00 95.69 87 VAL A N 1
ATOM 678 C CA . VAL A 1 87 ? -9.681 -3.501 6.563 1.00 95.69 87 VAL A CA 1
ATOM 679 C C . VAL A 1 87 ? -11.134 -3.909 6.746 1.00 95.69 87 VAL A C 1
ATOM 681 O O . VAL A 1 87 ? -11.923 -3.826 5.802 1.00 95.69 87 VAL A O 1
ATOM 684 N N . HIS A 1 88 ? -11.491 -4.287 7.974 1.00 94.44 88 HIS A N 1
ATOM 685 C CA . HIS A 1 88 ? -12.876 -4.507 8.384 1.00 94.44 88 HIS A CA 1
ATOM 686 C C . HIS A 1 88 ? -13.200 -3.637 9.591 1.00 94.44 88 HIS A C 1
ATOM 688 O O . HIS A 1 88 ? -12.437 -3.606 10.553 1.00 94.44 88 HIS A O 1
ATOM 694 N N . GLU A 1 89 ? -14.315 -2.913 9.522 1.00 94.00 89 GLU A N 1
ATOM 695 C CA . GLU A 1 89 ? -14.822 -2.040 10.590 1.00 94.00 89 GLU A CA 1
ATOM 696 C C . GLU A 1 89 ? -13.743 -1.095 11.165 1.00 94.00 89 GLU A C 1
ATOM 698 O O . GLU A 1 89 ? -13.614 -0.908 12.373 1.00 94.00 89 GLU A O 1
ATOM 703 N N . GLY A 1 90 ? -12.923 -0.509 10.281 1.00 92.56 90 GLY A N 1
ATOM 704 C CA . GLY A 1 90 ? -11.860 0.433 10.656 1.00 92.56 90 GLY A CA 1
ATOM 705 C C . GLY A 1 90 ? -10.610 -0.204 11.280 1.00 92.56 90 GLY A C 1
ATOM 706 O O . GLY A 1 90 ? -9.775 0.506 11.845 1.00 92.56 90 GLY A O 1
ATOM 707 N N . VAL A 1 91 ? -10.450 -1.524 11.171 1.00 94.88 91 VAL A N 1
ATOM 708 C CA . VAL A 1 91 ? -9.310 -2.273 11.712 1.00 94.88 91 VAL A CA 1
ATOM 709 C C . VAL A 1 91 ? -8.618 -3.069 10.610 1.00 94.88 91 VAL A C 1
ATOM 711 O O . VAL A 1 91 ? -9.274 -3.702 9.787 1.00 94.88 91 VAL A O 1
ATOM 714 N N . VAL A 1 92 ? -7.283 -3.052 10.591 1.00 95.94 92 VAL A N 1
ATOM 715 C CA . VAL A 1 92 ? -6.484 -3.854 9.652 1.00 95.94 92 VAL A CA 1
ATOM 716 C C . VAL A 1 92 ? -6.456 -5.307 10.129 1.00 95.94 92 VAL A C 1
ATOM 718 O O . VAL A 1 92 ? -5.915 -5.600 11.194 1.00 95.94 92 VAL A O 1
ATOM 721 N N . TYR A 1 93 ? -7.037 -6.202 9.337 1.00 95.62 93 TYR A N 1
ATOM 722 C CA . TYR A 1 93 ? -7.196 -7.626 9.645 1.00 95.62 93 TYR A CA 1
ATOM 723 C C . TYR A 1 93 ? -6.126 -8.502 9.010 1.00 95.62 93 TYR A C 1
ATOM 725 O O . TYR A 1 93 ? -5.646 -9.448 9.635 1.00 95.62 93 TYR A O 1
ATOM 733 N N . SER A 1 94 ? -5.760 -8.204 7.764 1.00 96.19 94 SER A N 1
ATOM 734 C CA . SER A 1 94 ? -4.710 -8.940 7.074 1.00 96.19 94 SER A CA 1
ATOM 735 C C . SER A 1 94 ? -3.796 -8.018 6.286 1.00 96.19 94 SER A C 1
ATOM 737 O O . SER A 1 94 ? -4.214 -6.965 5.803 1.00 96.19 94 SER A O 1
ATOM 739 N N . ILE A 1 95 ? -2.536 -8.424 6.174 1.00 97.00 95 ILE A N 1
ATOM 740 C CA . ILE A 1 95 ? -1.545 -7.838 5.276 1.00 97.00 95 ILE A CA 1
ATOM 741 C C . ILE A 1 95 ? -1.049 -8.970 4.391 1.00 97.00 95 ILE A C 1
ATOM 743 O O . ILE A 1 95 ? -0.743 -10.054 4.885 1.00 97.00 95 ILE A O 1
ATOM 747 N N . ARG A 1 96 ? -0.967 -8.717 3.091 1.00 96.31 96 ARG A N 1
ATOM 748 C CA . ARG A 1 96 ? -0.373 -9.641 2.123 1.00 96.31 96 ARG A CA 1
ATOM 749 C C . ARG A 1 96 ? 0.452 -8.879 1.111 1.00 96.31 96 ARG A C 1
ATOM 751 O O . ARG A 1 96 ? 0.130 -7.718 0.841 1.00 96.31 96 ARG A O 1
ATOM 758 N N . THR A 1 97 ? 1.479 -9.498 0.550 1.00 97.25 97 THR A N 1
ATOM 759 C CA . THR A 1 97 ? 2.244 -8.856 -0.520 1.00 97.25 97 THR A CA 1
ATOM 760 C C . THR A 1 97 ? 1.586 -9.088 -1.881 1.00 97.25 97 THR A C 1
ATOM 762 O O . THR A 1 97 ? 0.568 -9.780 -1.992 1.00 97.25 97 THR A O 1
ATOM 765 N N . PHE A 1 98 ? 2.118 -8.458 -2.928 1.00 97.06 98 PHE A N 1
ATOM 766 C CA . PHE A 1 98 ? 1.668 -8.720 -4.296 1.00 97.06 98 PHE A CA 1
ATOM 767 C C . PHE A 1 98 ? 2.017 -10.136 -4.772 1.00 97.06 98 PHE A C 1
ATOM 769 O O . PHE A 1 98 ? 1.287 -10.653 -5.613 1.00 97.06 98 PHE A O 1
ATOM 776 N N . ASP A 1 99 ? 3.011 -10.806 -4.179 1.00 95.81 99 ASP A N 1
ATOM 777 C CA . ASP A 1 99 ? 3.336 -12.198 -4.522 1.00 95.81 99 ASP A CA 1
ATOM 778 C C . ASP A 1 99 ? 2.157 -13.132 -4.192 1.00 95.81 99 ASP A C 1
ATOM 780 O O . ASP A 1 99 ? 1.757 -13.968 -5.002 1.00 95.81 99 ASP A O 1
ATOM 784 N N . ALA A 1 100 ? 1.488 -12.940 -3.047 1.00 94.94 100 ALA A N 1
ATOM 785 C CA . ALA A 1 100 ? 0.270 -13.691 -2.730 1.00 94.94 100 ALA A CA 1
ATOM 786 C C . ALA A 1 100 ? -0.905 -13.422 -3.691 1.00 94.94 100 ALA A C 1
ATOM 788 O O . ALA A 1 100 ? -1.857 -14.210 -3.729 1.00 94.94 100 ALA A O 1
ATOM 789 N N . LEU A 1 101 ? -0.880 -12.328 -4.462 1.00 95.06 101 LEU A N 1
ATOM 790 C CA . LEU A 1 101 ? -1.924 -12.018 -5.442 1.00 95.06 101 LEU A CA 1
ATOM 791 C C . LEU A 1 101 ? -1.749 -12.772 -6.764 1.00 95.06 101 LEU A C 1
ATOM 793 O O . LEU A 1 101 ? -2.684 -12.774 -7.568 1.00 95.06 101 LEU A O 1
ATOM 797 N N . GLU A 1 102 ? -0.635 -13.474 -6.981 1.00 94.06 102 GLU A N 1
ATOM 798 C CA . GLU A 1 102 ? -0.486 -14.359 -8.144 1.00 94.06 102 GLU A CA 1
ATOM 799 C C . GLU A 1 102 ? -1.583 -15.432 -8.177 1.00 94.06 102 GLU A C 1
ATOM 801 O O . GLU A 1 102 ? -2.139 -15.751 -9.229 1.00 94.06 102 GLU A O 1
ATOM 806 N N . MET A 1 103 ? -2.000 -15.922 -7.002 1.00 90.12 103 MET A N 1
ATOM 807 C CA . MET A 1 103 ? -3.133 -16.848 -6.872 1.00 90.12 103 MET A CA 1
ATOM 808 C C . MET A 1 103 ? -4.464 -16.241 -7.343 1.00 90.12 103 MET A C 1
ATOM 810 O O . MET A 1 103 ? -5.376 -16.975 -7.724 1.00 90.12 103 MET A O 1
ATOM 814 N N . ALA A 1 104 ? -4.580 -14.912 -7.316 1.00 89.94 104 ALA A N 1
ATOM 815 C CA . ALA A 1 104 ? -5.716 -14.154 -7.831 1.00 89.94 104 ALA A CA 1
ATOM 816 C C . ALA A 1 104 ? -5.546 -13.749 -9.310 1.00 89.94 104 ALA A C 1
ATOM 818 O O . ALA A 1 104 ? -6.397 -13.041 -9.851 1.00 89.94 104 ALA A O 1
ATOM 819 N N . GLY A 1 105 ? -4.480 -14.214 -9.969 1.00 92.00 105 GLY A N 1
ATOM 820 C CA . GLY A 1 105 ? -4.194 -13.966 -11.379 1.00 92.00 105 GLY A CA 1
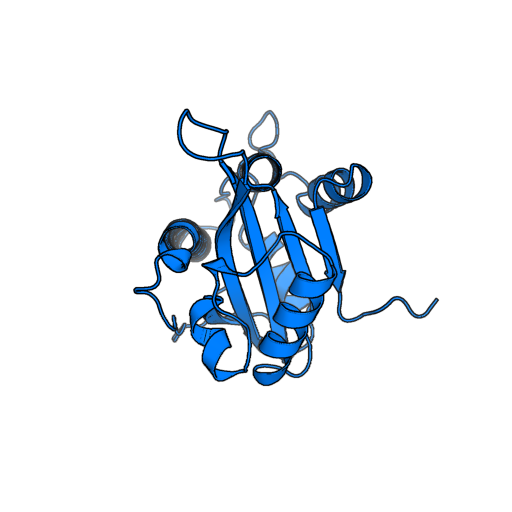ATOM 821 C C . GLY A 1 105 ? -3.373 -12.708 -11.658 1.00 92.00 105 GLY A C 1
ATOM 822 O O . GLY A 1 105 ? -3.311 -12.313 -12.819 1.00 92.00 105 GLY A O 1
ATOM 823 N N . LEU A 1 106 ? -2.768 -12.083 -10.639 1.00 96.25 106 LEU A N 1
ATOM 824 C CA . LEU A 1 106 ? -1.769 -11.034 -10.858 1.00 96.25 106 LEU A CA 1
ATOM 825 C C . LEU A 1 106 ? -0.515 -11.648 -11.492 1.00 96.25 106 LEU A C 1
ATOM 827 O O . LEU A 1 106 ? -0.110 -12.750 -11.121 1.00 96.25 106 LEU A O 1
ATOM 831 N N . LYS A 1 107 ? 0.111 -10.951 -12.440 1.00 95.31 107 LYS A N 1
ATOM 832 C CA . LYS A 1 107 ? 1.432 -11.365 -12.929 1.00 95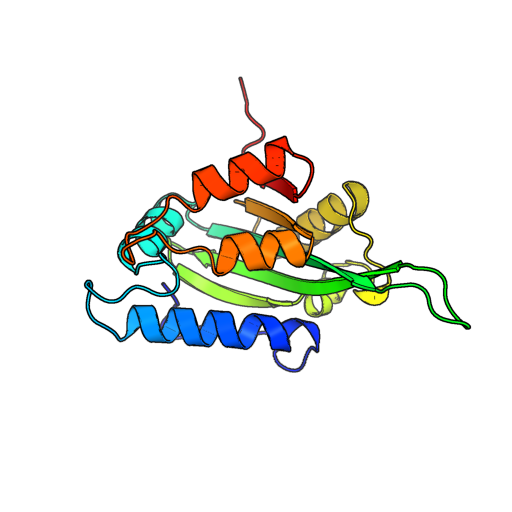.31 107 LYS A CA 1
ATOM 833 C C . LYS A 1 107 ? 2.510 -11.291 -11.825 1.00 95.31 107 LYS A C 1
ATOM 835 O O . LYS A 1 107 ? 2.340 -10.539 -10.865 1.00 95.31 107 LYS A O 1
ATOM 840 N N . PRO A 1 108 ? 3.627 -12.029 -11.975 1.00 95.44 108 PRO A N 1
ATOM 841 C CA . PRO A 1 108 ? 4.735 -11.983 -11.026 1.00 95.44 108 PRO A CA 1
ATOM 842 C C . PRO A 1 108 ? 5.241 -10.566 -10.755 1.00 95.44 108 PRO A C 1
ATOM 844 O O . PRO A 1 108 ? 5.251 -9.718 -11.654 1.00 95.44 108 PRO A O 1
ATOM 847 N N . ALA A 1 109 ? 5.683 -10.321 -9.522 1.00 93.06 109 ALA A N 1
ATOM 848 C CA . ALA A 1 109 ? 6.080 -8.990 -9.072 1.00 93.06 109 ALA A CA 1
ATOM 849 C C . ALA A 1 109 ? 7.239 -8.375 -9.876 1.00 93.06 109 ALA A C 1
ATOM 851 O O . ALA A 1 109 ? 7.283 -7.160 -10.058 1.00 93.06 109 ALA A O 1
ATOM 852 N N . ASP A 1 110 ? 8.148 -9.200 -10.401 1.00 92.44 110 ASP A N 1
ATOM 853 C CA . ASP A 1 110 ? 9.266 -8.780 -11.255 1.00 92.44 110 ASP A CA 1
ATOM 854 C C . ASP A 1 110 ? 8.845 -8.369 -12.677 1.00 92.44 110 ASP A C 1
ATOM 856 O O . ASP A 1 110 ? 9.642 -7.789 -13.413 1.00 92.44 110 ASP A O 1
ATO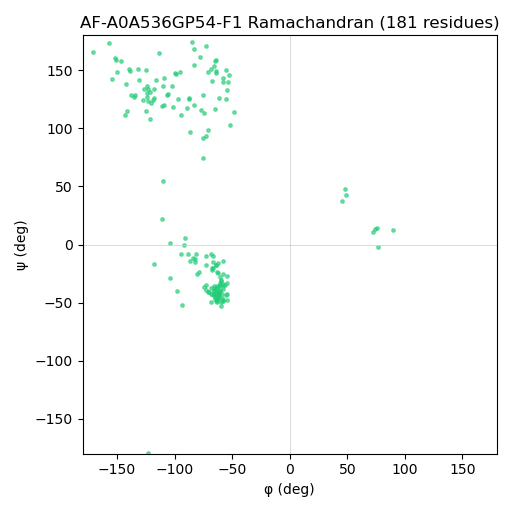M 860 N N . HIS A 1 111 ? 7.589 -8.619 -13.052 1.00 94.69 111 HIS A N 1
ATOM 861 C CA . HIS A 1 111 ? 6.983 -8.165 -14.302 1.00 94.69 111 HIS A CA 1
ATOM 862 C C . HIS A 1 111 ? 6.023 -6.978 -14.118 1.00 94.69 111 HIS A C 1
ATOM 864 O O . HIS A 1 111 ? 5.405 -6.559 -15.102 1.00 94.69 111 HIS A O 1
ATOM 870 N N . LEU A 1 112 ? 5.852 -6.462 -12.893 1.00 95.69 112 LEU A N 1
ATOM 871 C CA . LEU A 1 112 ? 5.028 -5.282 -12.612 1.00 95.69 112 LEU A CA 1
ATOM 872 C C . LEU A 1 112 ? 5.813 -3.990 -12.868 1.00 95.69 112 LEU A C 1
ATOM 874 O O . LEU A 1 112 ? 6.810 -3.691 -12.210 1.00 95.69 112 LEU A O 1
ATOM 878 N N . GLU A 1 113 ? 5.299 -3.184 -13.781 1.00 93.44 113 GLU A N 1
ATOM 879 C CA . GLU A 1 113 ? 5.797 -1.872 -14.154 1.00 93.44 113 GLU A CA 1
ATOM 880 C C . GLU A 1 113 ? 5.057 -0.765 -13.381 1.00 93.44 113 GLU A C 1
ATOM 882 O O . GLU A 1 113 ? 3.864 -0.884 -13.070 1.00 93.44 113 GLU A O 1
ATOM 887 N N . PRO A 1 114 ? 5.735 0.353 -13.080 1.00 88.50 114 PRO A N 1
ATOM 888 C CA . PRO A 1 114 ? 5.082 1.533 -12.537 1.00 88.50 114 PRO A CA 1
ATOM 889 C C . PRO A 1 114 ? 4.238 2.188 -13.636 1.00 88.50 114 PRO A C 1
ATOM 891 O O . PRO A 1 114 ? 4.724 2.919 -14.496 1.00 88.50 114 PRO A O 1
ATOM 894 N N . GLY A 1 115 ? 2.935 1.914 -13.632 1.00 87.31 115 GLY A N 1
ATOM 895 C CA . GLY A 1 115 ? 2.036 2.423 -14.661 1.00 87.31 115 GLY A CA 1
ATOM 896 C C . GLY A 1 115 ? 0.564 2.187 -14.356 1.00 87.31 115 GLY A C 1
ATOM 897 O O . GLY A 1 115 ? 0.200 1.409 -13.476 1.00 87.31 115 GLY A O 1
ATOM 898 N N . ILE A 1 116 ? -0.305 2.876 -15.100 1.00 88.94 116 ILE A N 1
ATOM 899 C CA . ILE A 1 116 ? -1.763 2.785 -14.917 1.00 88.94 116 ILE A CA 1
ATOM 900 C C . ILE A 1 116 ? -2.278 1.374 -15.226 1.00 88.94 116 ILE A C 1
ATOM 902 O O . ILE A 1 116 ? -3.174 0.899 -14.530 1.00 88.94 116 ILE A O 1
ATOM 906 N N . ASP A 1 117 ? -1.731 0.703 -16.240 1.00 92.00 117 ASP A N 1
ATOM 907 C CA . ASP A 1 117 ? -2.213 -0.618 -16.655 1.00 92.00 117 ASP A CA 1
ATOM 908 C C . ASP A 1 117 ? -2.003 -1.663 -15.551 1.00 92.00 117 ASP A C 1
ATOM 910 O O . ASP A 1 117 ? -2.959 -2.329 -15.137 1.00 92.00 117 ASP A O 1
ATOM 914 N N . ASP A 1 118 ? -0.799 -1.711 -14.984 1.00 94.38 118 ASP A N 1
ATOM 915 C CA . ASP A 1 118 ? -0.468 -2.621 -13.889 1.00 94.38 118 ASP A CA 1
ATOM 916 C C . ASP A 1 118 ? -1.111 -2.199 -12.569 1.00 94.38 118 ASP A C 1
ATOM 918 O O . ASP A 1 118 ? -1.589 -3.051 -11.822 1.00 94.38 118 ASP A O 1
ATOM 922 N N . ALA A 1 119 ? -1.247 -0.896 -12.304 1.00 93.44 119 ALA A N 1
ATOM 923 C CA . ALA A 1 119 ? -2.037 -0.401 -11.177 1.00 93.44 119 ALA A CA 1
ATOM 924 C C . ALA A 1 119 ? -3.484 -0.929 -11.220 1.00 93.44 119 ALA A C 1
ATOM 926 O O . ALA A 1 119 ? -4.025 -1.383 -10.207 1.00 93.44 119 ALA A O 1
ATOM 927 N N . LEU A 1 120 ? -4.116 -0.918 -12.399 1.00 93.44 120 LEU A N 1
ATOM 928 C CA . LEU A 1 120 ? -5.460 -1.464 -12.586 1.00 93.44 120 LEU A CA 1
ATOM 929 C C . LEU A 1 120 ? -5.487 -2.991 -12.452 1.00 93.44 120 LEU A C 1
ATOM 931 O O . LEU A 1 120 ? -6.461 -3.521 -11.911 1.00 93.44 120 LEU A O 1
ATOM 935 N N . GLU A 1 121 ? -4.461 -3.703 -12.921 1.00 95.19 121 GLU A N 1
ATOM 936 C CA . GLU A 1 121 ? -4.334 -5.155 -12.738 1.00 95.19 121 GLU A CA 1
ATOM 937 C C . GLU A 1 121 ? -4.223 -5.528 -11.252 1.00 95.19 121 GLU A C 1
ATOM 939 O O . GLU A 1 121 ? -5.010 -6.343 -10.764 1.00 95.19 121 GLU A O 1
ATOM 944 N N . ILE A 1 122 ? -3.359 -4.839 -10.502 1.00 96.19 122 ILE A N 1
ATOM 945 C CA . ILE A 1 122 ? -3.203 -4.993 -9.050 1.00 96.19 122 ILE A CA 1
ATOM 946 C C . ILE A 1 122 ? -4.534 -4.732 -8.341 1.00 96.19 122 ILE A C 1
ATOM 948 O O . ILE A 1 122 ? -4.974 -5.532 -7.514 1.00 96.19 122 ILE A O 1
ATOM 952 N N . MET A 1 123 ? -5.228 -3.640 -8.679 1.00 94.69 123 MET A N 1
ATOM 953 C CA . MET A 1 123 ? -6.531 -3.338 -8.083 1.00 94.69 123 MET A CA 1
ATOM 954 C C . MET A 1 123 ? -7.586 -4.403 -8.407 1.00 94.69 123 MET A C 1
ATOM 956 O O . MET A 1 123 ? -8.439 -4.683 -7.564 1.00 94.69 123 MET A O 1
ATOM 960 N N . ARG A 1 124 ? -7.566 -4.999 -9.606 1.00 94.12 124 ARG A N 1
ATOM 961 C CA . ARG A 1 124 ? -8.466 -6.113 -9.957 1.00 94.12 124 ARG A CA 1
ATOM 962 C C . ARG A 1 124 ? -8.150 -7.356 -9.131 1.00 94.12 124 ARG A C 1
ATOM 964 O O . ARG A 1 124 ? -9.084 -7.954 -8.604 1.00 94.12 124 ARG A O 1
ATOM 971 N N . ALA A 1 125 ? -6.874 -7.698 -8.965 1.00 95.06 125 ALA A N 1
ATOM 972 C CA . ALA A 1 125 ? -6.456 -8.815 -8.123 1.00 95.06 125 ALA A CA 1
ATOM 973 C C . ALA A 1 125 ? -6.849 -8.585 -6.653 1.00 95.06 125 ALA A C 1
ATOM 975 O O . ALA A 1 125 ? -7.468 -9.450 -6.036 1.00 95.06 125 ALA A O 1
ATOM 976 N N . ALA A 1 126 ? -6.623 -7.383 -6.114 1.00 93.94 126 ALA A N 1
ATOM 977 C CA . ALA A 1 126 ? -7.042 -7.012 -4.761 1.00 93.94 126 ALA A CA 1
ATOM 978 C C . ALA A 1 126 ? -8.568 -7.101 -4.566 1.00 93.94 126 ALA A C 1
ATOM 980 O O . ALA A 1 126 ? -9.035 -7.486 -3.493 1.00 93.94 126 ALA A O 1
ATOM 981 N N . ARG A 1 127 ? -9.362 -6.823 -5.614 1.00 92.62 127 ARG A N 1
ATOM 982 C CA . ARG A 1 127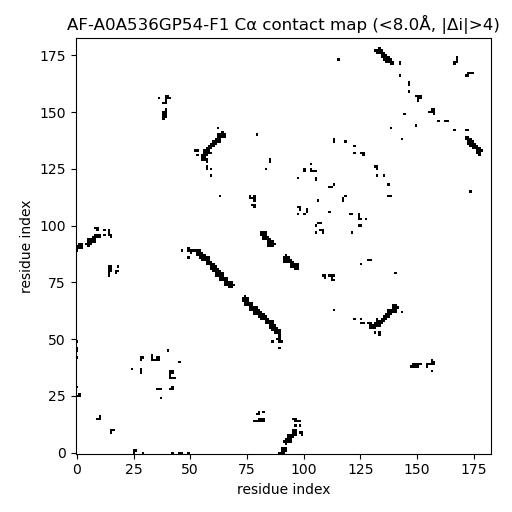 ? -10.830 -6.939 -5.562 1.00 92.62 127 ARG A CA 1
ATOM 983 C C . ARG A 1 127 ? -11.352 -8.366 -5.392 1.00 92.62 127 ARG A C 1
ATOM 985 O O . ARG A 1 127 ? -12.522 -8.550 -5.060 1.00 92.62 127 ARG A O 1
ATOM 992 N N . THR A 1 128 ? -10.510 -9.371 -5.619 1.00 89.25 128 THR A N 1
ATOM 993 C CA . THR A 1 128 ? -10.861 -10.769 -5.328 1.00 89.25 128 THR A CA 1
ATOM 994 C C . THR A 1 128 ? -10.885 -11.061 -3.825 1.00 89.25 128 THR A C 1
ATOM 996 O O . THR A 1 128 ? -11.494 -12.040 -3.406 1.00 89.25 128 THR A O 1
ATOM 999 N N . LEU A 1 129 ? -10.260 -10.194 -3.018 1.00 84.00 129 LEU A N 1
ATOM 1000 C CA . LEU A 1 129 ? -10.137 -10.323 -1.566 1.00 84.00 129 LEU A CA 1
ATOM 1001 C C . LEU A 1 129 ? -11.263 -9.584 -0.853 1.00 84.00 129 LEU A C 1
ATOM 1003 O O . LEU A 1 129 ? -11.983 -10.156 -0.042 1.00 84.00 129 LEU A O 1
ATOM 1007 N N . THR A 1 130 ? -11.444 -8.312 -1.210 1.00 83.81 130 THR A N 1
ATOM 1008 C CA . THR A 1 130 ? -12.588 -7.502 -0.800 1.00 83.81 130 THR A CA 1
ATOM 1009 C C . THR A 1 130 ? -13.170 -6.829 -2.031 1.00 83.81 130 THR A C 1
ATOM 1011 O O . THR A 1 130 ? -12.444 -6.369 -2.902 1.00 83.81 130 THR A O 1
ATOM 1014 N N . SER A 1 131 ? -14.494 -6.718 -2.127 1.00 84.62 131 SER A N 1
ATOM 1015 C CA . SER A 1 131 ? -15.128 -6.132 -3.324 1.00 84.62 131 SER A CA 1
ATOM 1016 C C . SER A 1 131 ? -14.757 -4.654 -3.579 1.00 84.62 131 SER A C 1
ATOM 1018 O O . SER A 1 131 ? -14.945 -4.137 -4.690 1.00 84.62 131 SER A O 1
ATOM 1020 N N . VAL A 1 132 ? -14.200 -3.969 -2.572 1.00 90.75 132 VAL A N 1
ATOM 1021 C CA . VAL A 1 132 ? -13.929 -2.530 -2.569 1.00 90.75 132 VAL A CA 1
ATOM 1022 C C . VAL A 1 132 ? -12.457 -2.255 -2.276 1.00 90.75 132 VAL A C 1
ATOM 1024 O O . VAL A 1 132 ? -11.994 -2.433 -1.159 1.00 90.75 132 VAL A O 1
ATOM 1027 N N . VAL A 1 133 ? -11.733 -1.695 -3.245 1.00 93.06 133 VAL A N 1
ATOM 1028 C CA . VAL A 1 133 ? -10.424 -1.071 -2.989 1.00 93.06 133 VAL A CA 1
ATOM 1029 C C . VAL A 1 133 ? -10.667 0.376 -2.584 1.00 93.06 133 VAL A C 1
ATOM 1031 O O . VAL A 1 133 ? -10.906 1.228 -3.439 1.00 93.06 133 VAL A O 1
ATOM 1034 N N . ALA A 1 134 ? -10.701 0.671 -1.286 1.00 91.69 134 ALA A N 1
ATOM 1035 C CA . ALA A 1 134 ? -10.997 2.022 -0.811 1.00 91.69 134 ALA A CA 1
ATOM 1036 C C . ALA A 1 134 ? -9.948 3.024 -1.300 1.00 91.69 134 ALA A C 1
ATOM 1038 O O . ALA A 1 134 ? -10.293 4.148 -1.668 1.00 91.69 134 ALA A O 1
ATOM 1039 N N . TRP A 1 135 ? -8.695 2.576 -1.368 1.00 92.44 135 TRP A N 1
ATOM 1040 C CA . TRP A 1 135 ? -7.567 3.408 -1.735 1.00 92.44 135 TRP A CA 1
ATOM 1041 C C . TRP A 1 135 ? -6.428 2.574 -2.322 1.00 92.44 135 TRP A C 1
ATOM 1043 O O . TRP A 1 135 ? -6.166 1.466 -1.853 1.00 92.44 135 TRP A O 1
ATOM 1053 N N . ALA A 1 136 ? -5.748 3.114 -3.325 1.00 94.69 136 ALA A N 1
ATOM 1054 C CA . ALA A 1 136 ? -4.537 2.562 -3.901 1.00 94.69 136 ALA A CA 1
ATOM 1055 C C . ALA A 1 136 ? -3.530 3.687 -4.167 1.00 94.69 136 ALA A C 1
ATOM 1057 O O . ALA A 1 136 ? -3.878 4.687 -4.802 1.00 94.69 136 ALA A O 1
ATOM 1058 N N . LEU A 1 137 ? -2.303 3.514 -3.680 1.00 95.38 137 LEU A N 1
ATOM 1059 C CA . LEU A 1 137 ? -1.181 4.416 -3.917 1.00 95.38 137 LEU A CA 1
ATOM 1060 C C . LEU A 1 137 ? -0.067 3.677 -4.639 1.00 95.38 137 LEU A C 1
ATOM 1062 O O . LEU A 1 137 ? 0.450 2.680 -4.140 1.00 95.38 137 LEU A O 1
ATOM 1066 N N . PHE A 1 138 ? 0.330 4.226 -5.777 1.00 95.88 138 PHE A N 1
ATOM 1067 C CA . PHE A 1 138 ? 1.490 3.785 -6.536 1.00 95.88 138 PHE A CA 1
ATOM 1068 C C . PHE A 1 138 ? 2.454 4.962 -6.645 1.00 95.88 138 PHE A C 1
ATOM 1070 O O . PHE A 1 138 ? 2.052 6.044 -7.073 1.00 95.88 138 PHE A O 1
ATOM 1077 N N . ILE A 1 139 ? 3.685 4.806 -6.170 1.00 96.00 139 ILE A N 1
ATOM 1078 C CA . ILE A 1 139 ? 4.583 5.939 -5.911 1.00 96.00 139 ILE A CA 1
ATOM 1079 C C . ILE A 1 139 ? 6.051 5.543 -6.089 1.00 96.00 139 ILE A C 1
ATOM 1081 O O . ILE A 1 139 ? 6.431 4.404 -5.827 1.00 96.00 139 ILE A O 1
ATOM 1085 N N . GLU A 1 140 ? 6.887 6.486 -6.515 1.00 96.00 140 GLU A N 1
ATOM 1086 C CA . GLU A 1 140 ? 8.342 6.293 -6.543 1.00 96.00 140 GLU A CA 1
ATOM 1087 C C . GLU A 1 140 ? 8.930 6.271 -5.117 1.00 96.00 140 GLU A C 1
ATOM 1089 O O . GLU A 1 140 ? 8.458 6.964 -4.210 1.00 96.00 140 GLU A O 1
ATOM 1094 N N . LYS A 1 141 ? 10.003 5.508 -4.902 1.00 96.31 141 LYS A N 1
ATOM 1095 C CA . LYS A 1 141 ? 10.622 5.290 -3.587 1.00 96.31 141 LYS A CA 1
ATOM 1096 C C . LYS A 1 141 ? 11.066 6.586 -2.919 1.00 96.31 141 LYS A C 1
ATOM 1098 O O . LYS A 1 141 ? 10.887 6.744 -1.714 1.00 96.31 141 LYS A O 1
ATOM 1103 N N . THR A 1 142 ? 11.594 7.528 -3.695 1.00 95.56 142 THR A N 1
ATOM 1104 C CA . THR A 1 142 ? 12.022 8.834 -3.185 1.00 95.56 142 THR A CA 1
ATOM 1105 C C . THR A 1 142 ? 10.841 9.621 -2.616 1.00 95.56 142 THR A C 1
ATOM 1107 O O . THR A 1 142 ? 10.899 10.069 -1.473 1.00 95.56 142 THR A O 1
ATOM 1110 N N . ALA A 1 143 ? 9.735 9.727 -3.359 1.00 95.81 143 ALA A N 1
ATOM 1111 C CA . ALA A 1 143 ? 8.524 10.401 -2.891 1.00 95.81 143 ALA A CA 1
ATOM 1112 C C . ALA A 1 143 ? 7.869 9.658 -1.718 1.00 95.81 143 ALA A C 1
ATOM 1114 O O . ALA A 1 143 ? 7.357 10.293 -0.797 1.00 95.81 143 ALA A O 1
ATOM 1115 N N . TRP A 1 144 ? 7.910 8.322 -1.721 1.00 96.00 144 TRP A N 1
ATOM 1116 C CA . TRP A 1 144 ? 7.460 7.509 -0.593 1.00 96.00 144 TRP A CA 1
ATOM 1117 C C . TRP A 1 144 ? 8.241 7.827 0.682 1.00 96.00 144 TRP A C 1
ATOM 1119 O O . TRP A 1 144 ? 7.623 8.079 1.713 1.00 96.00 144 TRP A O 1
ATOM 1129 N N . ASP A 1 145 ? 9.573 7.857 0.621 1.00 95.25 145 ASP A N 1
ATOM 1130 C CA . ASP A 1 145 ? 10.416 8.135 1.786 1.00 95.25 145 ASP A CA 1
ATOM 1131 C C . ASP A 1 145 ? 10.218 9.556 2.303 1.00 95.25 145 ASP A C 1
ATOM 1133 O O . ASP A 1 145 ? 10.055 9.756 3.508 1.00 95.25 145 ASP A O 1
ATOM 1137 N N . GLU A 1 146 ? 10.181 10.543 1.404 1.00 94.19 146 GLU A N 1
ATOM 1138 C CA . GLU A 1 146 ? 9.890 11.923 1.784 1.00 94.19 146 GLU A CA 1
ATOM 1139 C C . GLU A 1 146 ? 8.527 12.019 2.486 1.00 94.19 146 GLU A C 1
ATOM 1141 O O . GLU A 1 146 ? 8.435 12.577 3.577 1.00 94.19 146 GLU A O 1
ATOM 1146 N N . TRP A 1 147 ? 7.475 11.422 1.914 1.00 93.19 147 TRP A N 1
ATOM 1147 C CA . TRP A 1 147 ? 6.139 11.427 2.509 1.00 93.19 147 TRP A CA 1
ATOM 1148 C C . TRP A 1 147 ? 6.101 10.702 3.854 1.00 93.19 147 TRP A C 1
ATOM 1150 O O . TRP A 1 147 ? 5.543 11.221 4.824 1.00 93.19 147 TRP A O 1
ATOM 1160 N N . LEU A 1 148 ? 6.691 9.509 3.929 1.00 92.00 148 LEU A N 1
ATOM 1161 C CA . LEU A 1 148 ? 6.648 8.643 5.100 1.00 92.00 148 LEU A CA 1
ATOM 1162 C C . LEU A 1 148 ? 7.372 9.290 6.282 1.00 92.00 148 LEU A C 1
ATOM 1164 O O . LEU A 1 148 ? 6.807 9.365 7.377 1.00 92.00 148 LEU A O 1
ATOM 1168 N N . PHE A 1 149 ? 8.576 9.816 6.047 1.00 90.81 149 PHE A N 1
ATOM 1169 C CA . PHE A 1 149 ? 9.459 10.322 7.096 1.00 90.81 149 PHE A CA 1
ATOM 1170 C C . PHE A 1 149 ? 9.346 11.825 7.358 1.00 90.81 149 PHE A C 1
ATOM 1172 O O . PHE A 1 149 ? 9.917 12.287 8.349 1.00 90.81 149 PHE A O 1
ATOM 1179 N N . ALA A 1 150 ? 8.603 12.582 6.540 1.00 88.06 150 ALA A N 1
ATOM 1180 C CA . ALA A 1 150 ? 8.383 14.006 6.779 1.00 88.06 150 ALA A CA 1
ATOM 1181 C C . ALA A 1 150 ? 7.817 14.258 8.185 1.00 88.06 150 ALA A C 1
ATOM 1183 O O . ALA A 1 150 ? 6.862 13.615 8.614 1.00 88.06 150 ALA A O 1
ATOM 1184 N N . SER A 1 151 ? 8.388 15.223 8.890 1.00 82.44 151 SER A N 1
ATOM 1185 C CA . SER A 1 151 ? 7.957 15.661 10.217 1.00 82.44 151 SER A CA 1
ATOM 1186 C C . SER A 1 151 ? 7.856 17.181 10.228 1.00 82.44 151 SER A C 1
ATOM 1188 O O . SER A 1 151 ? 8.591 17.837 9.493 1.00 82.44 151 SER A O 1
ATOM 1190 N N . GLY A 1 152 ? 6.972 17.749 11.050 1.00 73.12 152 GLY A N 1
ATOM 1191 C CA . GLY A 1 152 ? 6.908 19.200 11.217 1.00 73.12 152 GLY A CA 1
ATOM 1192 C C . GLY A 1 152 ? 8.186 19.729 11.866 1.00 73.12 152 GLY A C 1
ATOM 1193 O O . GLY A 1 152 ? 8.840 18.999 12.613 1.00 73.12 152 GLY A O 1
ATOM 1194 N N . ASP A 1 153 ? 8.513 20.995 11.606 1.00 65.56 153 ASP A N 1
ATOM 1195 C CA . ASP A 1 153 ? 9.766 21.636 12.041 1.00 65.56 153 ASP A CA 1
ATOM 1196 C C . ASP A 1 153 ? 10.017 21.536 13.565 1.00 65.56 153 ASP A C 1
ATOM 1198 O O . ASP A 1 153 ? 11.167 21.445 13.987 1.00 65.56 153 ASP A O 1
ATOM 1202 N N . ASP A 1 154 ? 8.954 21.438 14.378 1.00 61.34 154 ASP A N 1
ATOM 1203 C CA . ASP A 1 154 ? 9.007 21.280 15.845 1.00 61.34 154 ASP A CA 1
ATOM 1204 C C . ASP A 1 154 ? 8.529 19.892 16.340 1.00 61.34 154 ASP A C 1
ATOM 1206 O O . ASP A 1 154 ? 8.059 19.742 17.468 1.00 61.34 154 ASP A O 1
ATOM 1210 N N . GLY A 1 155 ? 8.556 18.862 15.485 1.00 58.38 155 GLY A N 1
ATOM 1211 C CA . GLY A 1 155 ? 7.921 17.565 15.776 1.00 58.38 155 GLY A CA 1
ATOM 1212 C C . GLY A 1 155 ? 6.389 17.612 15.715 1.00 58.38 155 GLY A C 1
ATOM 1213 O O . GLY A 1 155 ? 5.714 16.660 16.110 1.00 58.38 155 GLY A O 1
ATOM 1214 N N . ALA A 1 156 ? 5.842 18.719 15.206 1.00 64.19 156 ALA A N 1
ATOM 1215 C CA . ALA A 1 156 ? 4.420 18.899 14.985 1.00 64.19 156 ALA A CA 1
ATOM 1216 C C . ALA A 1 156 ? 3.893 17.910 13.936 1.00 64.19 156 ALA A C 1
ATOM 1218 O O . ALA A 1 156 ? 4.577 17.535 12.977 1.00 64.19 156 ALA A O 1
ATOM 1219 N N . VAL A 1 157 ? 2.642 17.514 14.136 1.00 68.19 157 VAL A N 1
ATOM 1220 C CA . VAL A 1 157 ? 1.877 16.682 13.214 1.00 68.19 157 VAL A CA 1
ATOM 1221 C C . VA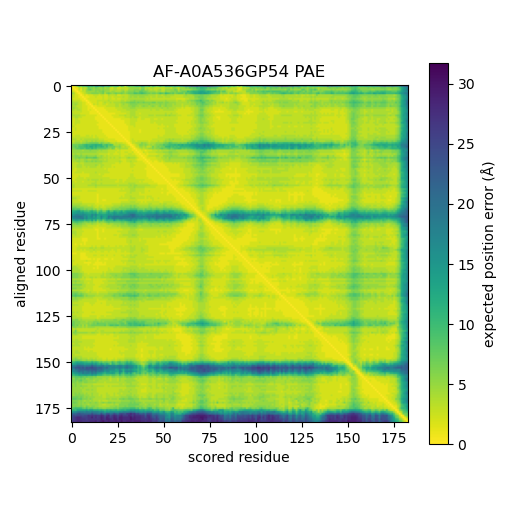L A 1 157 ? 1.735 17.412 11.876 1.00 68.19 157 VAL A C 1
ATOM 1223 O O . VAL A 1 157 ? 1.285 18.558 11.835 1.00 68.19 157 VAL A O 1
ATOM 1226 N N . ILE A 1 158 ? 2.126 16.755 10.783 1.00 79.44 158 ILE A N 1
ATOM 1227 C CA . ILE A 1 158 ? 1.941 17.272 9.422 1.00 79.44 158 ILE A CA 1
ATOM 1228 C C . ILE A 1 158 ? 0.724 16.618 8.781 1.00 79.44 158 ILE A C 1
ATOM 1230 O O . ILE A 1 158 ? 0.435 15.447 9.027 1.00 79.44 158 ILE A O 1
ATOM 1234 N N . ASP A 1 159 ? 0.030 17.351 7.914 1.00 84.06 159 ASP A N 1
ATOM 1235 C CA . ASP A 1 159 ? -1.032 16.765 7.103 1.00 84.06 159 ASP A CA 1
ATOM 1236 C C . ASP A 1 159 ? -0.416 15.921 5.976 1.00 84.06 159 ASP A C 1
ATOM 1238 O O . ASP A 1 159 ? -0.087 16.401 4.886 1.00 84.06 159 ASP A O 1
ATOM 1242 N N . LYS A 1 160 ? -0.232 14.631 6.264 1.00 86.88 160 LYS A N 1
ATOM 1243 C CA . LYS A 1 160 ? 0.269 13.632 5.311 1.00 86.88 160 LYS A CA 1
ATOM 1244 C C . LYS A 1 160 ? -0.641 13.494 4.089 1.00 86.88 160 LYS A C 1
ATOM 1246 O O . LYS A 1 160 ? -0.152 13.123 3.023 1.00 86.88 160 LYS A O 1
ATOM 1251 N N . GLY A 1 161 ? -1.937 13.777 4.230 1.00 86.88 161 GLY A N 1
ATOM 1252 C CA . GLY A 1 161 ? -2.895 13.753 3.130 1.00 86.88 161 GLY A CA 1
ATOM 1253 C C . GLY A 1 161 ? -2.622 14.871 2.130 1.00 86.88 161 GLY A C 1
ATOM 1254 O O . GLY A 1 161 ? -2.491 14.603 0.935 1.00 86.88 161 GLY A O 1
ATOM 1255 N N . GLU A 1 162 ? -2.451 16.104 2.612 1.00 88.31 162 GLU A N 1
ATOM 1256 C CA . GLU A 1 162 ? -2.119 17.249 1.752 1.00 88.31 162 GLU A CA 1
ATOM 1257 C C . GLU A 1 162 ? -0.730 17.103 1.115 1.00 88.31 162 GLU A C 1
ATOM 1259 O O . GLU A 1 162 ? -0.561 17.379 -0.076 1.00 88.31 162 GLU A O 1
ATOM 1264 N N . LEU A 1 163 ? 0.261 16.601 1.864 1.00 90.88 163 LEU A N 1
ATOM 1265 C CA . LEU A 1 163 ? 1.589 16.322 1.309 1.00 90.88 163 LEU A CA 1
ATOM 1266 C C . LEU A 1 163 ? 1.502 15.321 0.150 1.00 90.88 163 LEU A C 1
ATOM 1268 O O . LEU A 1 163 ? 2.050 15.571 -0.926 1.00 90.88 163 LEU A O 1
ATOM 1272 N N . LEU A 1 164 ? 0.751 14.232 0.324 1.00 90.25 164 LEU A N 1
ATOM 1273 C CA . LEU A 1 164 ? 0.560 13.244 -0.733 1.00 90.25 164 LEU A CA 1
ATOM 1274 C C . LEU A 1 164 ? -0.210 13.814 -1.933 1.00 90.25 164 LEU A C 1
ATOM 1276 O O . LEU A 1 164 ? 0.159 13.559 -3.079 1.00 90.25 164 LEU A O 1
ATOM 1280 N N . ALA A 1 165 ? -1.238 14.635 -1.693 1.00 89.38 165 ALA A N 1
ATOM 1281 C CA . ALA A 1 165 ? -1.954 15.340 -2.754 1.00 89.38 165 ALA A CA 1
ATOM 1282 C C . ALA A 1 165 ? -1.021 16.274 -3.545 1.00 89.38 165 ALA A C 1
ATOM 1284 O O . ALA A 1 165 ? -1.162 16.418 -4.762 1.00 89.38 165 ALA A O 1
ATOM 1285 N N . SER A 1 166 ? -0.035 16.883 -2.880 1.00 93.31 166 SER A N 1
ATOM 1286 C CA . SER A 1 166 ? 0.990 17.698 -3.535 1.00 93.31 166 SER A CA 1
ATOM 1287 C C . SER A 1 166 ? 1.905 16.879 -4.454 1.00 93.31 166 SER A C 1
ATOM 1289 O O . SER A 1 166 ? 2.226 17.350 -5.546 1.00 93.31 166 SER A O 1
ATOM 1291 N N . TYR A 1 167 ? 2.257 15.646 -4.074 1.00 92.81 167 TYR A N 1
ATOM 1292 C CA . TYR A 1 167 ? 3.043 14.728 -4.907 1.00 92.81 167 TYR A CA 1
ATOM 1293 C C . TYR A 1 167 ? 2.252 14.220 -6.106 1.00 92.81 167 TYR A C 1
ATOM 1295 O O . TYR A 1 167 ? 2.773 14.222 -7.222 1.00 92.81 167 TYR A O 1
ATOM 1303 N N . ALA A 1 168 ? 0.970 13.900 -5.914 1.00 89.62 168 ALA A N 1
ATOM 1304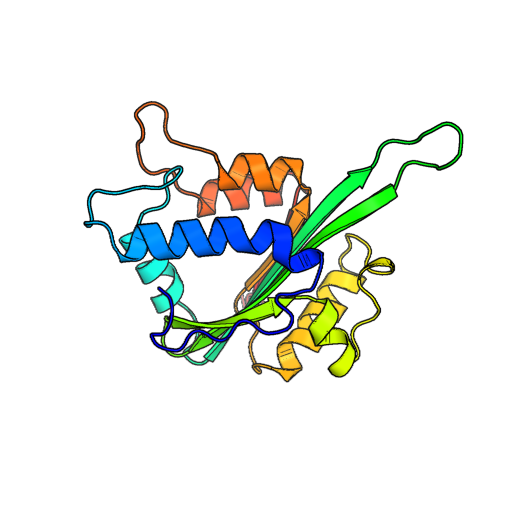 C CA . ALA A 1 168 ? 0.080 13.539 -7.014 1.00 89.62 168 ALA A CA 1
ATOM 1305 C C . ALA A 1 168 ? -0.019 14.677 -8.048 1.00 89.62 168 ALA A C 1
ATOM 1307 O O . ALA A 1 168 ? 0.093 14.442 -9.249 1.00 89.62 168 ALA A O 1
ATOM 1308 N N . ARG A 1 169 ? -0.132 15.937 -7.595 1.00 91.06 169 ARG A N 1
ATOM 1309 C CA . ARG A 1 169 ? -0.131 17.128 -8.472 1.00 91.06 169 ARG A CA 1
ATOM 1310 C C . ARG A 1 169 ? 1.180 17.323 -9.245 1.00 91.06 169 ARG A C 1
ATOM 1312 O O . ARG A 1 169 ? 1.166 17.979 -10.282 1.00 91.06 169 ARG A O 1
ATOM 1319 N N . GLN A 1 170 ? 2.289 16.773 -8.754 1.00 92.75 170 GLN A N 1
ATOM 1320 C CA . GLN A 1 170 ? 3.601 16.797 -9.411 1.00 92.75 170 GLN A CA 1
ATOM 1321 C C . GLN A 1 170 ? 3.840 15.570 -10.307 1.00 92.75 170 GLN A C 1
ATOM 1323 O O . GLN A 1 170 ? 4.899 15.470 -10.916 1.00 92.75 170 GLN A O 1
ATOM 1328 N N . GLY A 1 171 ? 2.884 14.637 -10.389 1.00 89.31 171 GLY A N 1
ATOM 1329 C CA . GLY A 1 171 ? 3.028 13.397 -11.154 1.00 89.31 171 GLY A CA 1
ATOM 1330 C C . GLY A 1 171 ? 3.944 12.356 -10.504 1.00 89.31 171 GLY A C 1
ATOM 1331 O O . GLY A 1 171 ? 4.318 11.399 -11.168 1.00 89.31 171 GLY A O 1
ATOM 1332 N N . ARG A 1 172 ? 4.297 12.523 -9.222 1.00 91.44 172 ARG A N 1
ATOM 1333 C CA . ARG A 1 172 ? 5.206 11.618 -8.488 1.00 91.44 172 ARG A CA 1
ATOM 1334 C C . ARG A 1 172 ? 4.503 10.394 -7.898 1.00 91.44 172 ARG A C 1
ATOM 1336 O O . ARG A 1 172 ? 5.150 9.476 -7.404 1.00 91.44 172 ARG A O 1
ATOM 1343 N N . CYS A 1 173 ? 3.171 10.389 -7.901 1.00 90.19 173 CYS A N 1
ATOM 1344 C CA . CYS A 1 173 ? 2.378 9.239 -7.498 1.00 90.19 173 CYS A CA 1
ATOM 1345 C C . CYS A 1 173 ? 1.027 9.194 -8.210 1.00 90.19 173 CYS A C 1
ATOM 1347 O O . CYS A 1 173 ? 0.502 10.206 -8.682 1.00 90.19 173 CYS A O 1
ATOM 1349 N N . VAL A 1 174 ? 0.449 8.000 -8.241 1.00 87.44 174 VAL A N 1
ATOM 1350 C CA . VAL A 1 174 ? -0.899 7.725 -8.717 1.00 87.44 174 VAL A CA 1
ATOM 1351 C C . VAL A 1 174 ? -1.750 7.340 -7.516 1.00 87.44 174 VAL A C 1
ATOM 1353 O O . VAL A 1 174 ? -1.476 6.354 -6.832 1.00 87.44 174 VAL A O 1
ATOM 1356 N N . LEU A 1 175 ? -2.794 8.132 -7.278 1.00 87.38 175 LEU A N 1
ATOM 1357 C CA . LEU A 1 175 ? -3.764 7.916 -6.215 1.00 87.38 175 LEU A CA 1
ATOM 1358 C C . LEU A 1 175 ? -5.103 7.486 -6.808 1.00 87.38 175 LEU A C 1
ATOM 1360 O O . LEU A 1 175 ? -5.714 8.239 -7.567 1.00 87.38 175 LEU A O 1
ATOM 1364 N N . MET A 1 176 ? -5.586 6.303 -6.442 1.00 85.75 176 MET A N 1
ATOM 1365 C CA . MET A 1 176 ? -6.863 5.780 -6.925 1.00 85.75 176 MET A CA 1
ATOM 1366 C C . MET A 1 176 ? -7.784 5.431 -5.759 1.00 85.75 176 MET A C 1
ATOM 1368 O O . MET A 1 176 ? -7.424 4.667 -4.872 1.00 85.75 176 MET A O 1
ATOM 1372 N N . GLY A 1 177 ? -9.007 5.958 -5.773 1.00 77.62 177 GLY A N 1
ATOM 1373 C CA . GLY A 1 177 ? -10.082 5.530 -4.876 1.00 77.62 177 GLY A CA 1
ATOM 1374 C C . GLY A 1 177 ? -11.157 4.767 -5.647 1.00 77.62 177 GLY A C 1
ATOM 1375 O O . GLY A 1 177 ? -11.496 5.139 -6.768 1.00 77.62 177 GLY A O 1
ATOM 1376 N N . SER A 1 178 ? -11.750 3.725 -5.053 1.00 63.78 178 SER A N 1
ATOM 1377 C CA . SER A 1 178 ? -12.934 3.057 -5.641 1.00 63.78 178 SER A CA 1
ATOM 1378 C C . SER A 1 178 ? -14.161 3.960 -5.722 1.00 63.78 178 SER A C 1
ATOM 1380 O O . SER A 1 178 ? -15.066 3.679 -6.506 1.00 63.78 178 SER A O 1
ATOM 1382 N N . ARG A 1 179 ? -14.184 5.062 -4.963 1.00 51.62 179 ARG A N 1
ATOM 1383 C CA . ARG A 1 179 ? -15.073 6.188 -5.237 1.00 51.62 179 ARG A CA 1
ATOM 1384 C C . ARG A 1 179 ? -14.511 6.960 -6.424 1.00 51.62 179 ARG A C 1
ATOM 1386 O O . ARG A 1 179 ? -13.967 8.048 -6.268 1.00 51.62 179 ARG A O 1
ATOM 1393 N N . THR A 1 180 ? -14.657 6.389 -7.618 1.00 36.06 180 THR A N 1
ATOM 1394 C CA . THR A 1 180 ? -14.697 7.189 -8.840 1.00 36.06 180 THR A CA 1
ATOM 1395 C C . THR A 1 180 ? -15.691 8.310 -8.578 1.00 36.06 180 THR A C 1
ATOM 1397 O O . THR A 1 180 ? -16.860 8.033 -8.303 1.00 36.06 180 THR A O 1
ATOM 1400 N N . ALA A 1 181 ? -15.200 9.546 -8.544 1.00 30.66 181 ALA A N 1
ATOM 1401 C CA . ALA A 1 181 ? -16.002 10.728 -8.312 1.00 30.66 181 ALA A CA 1
ATOM 1402 C C . ALA A 1 181 ? -17.185 10.731 -9.290 1.00 30.66 181 ALA A C 1
ATOM 1404 O O . ALA A 1 181 ? -17.032 11.025 -10.472 1.00 30.66 181 ALA A O 1
ATOM 1405 N N . HIS A 1 182 ? -18.366 10.373 -8.790 1.00 26.95 182 HIS A N 1
ATOM 1406 C CA . HIS A 1 182 ? -19.610 10.863 -9.348 1.00 26.95 182 HIS A CA 1
ATOM 1407 C C . HIS A 1 182 ? -19.707 12.326 -8.919 1.00 26.95 182 HIS A C 1
ATOM 1409 O O . HIS A 1 182 ? -20.133 12.624 -7.803 1.00 26.95 182 HIS A O 1
ATOM 1415 N N . HIS A 1 183 ? -19.233 13.205 -9.795 1.00 28.28 183 HIS A N 1
ATOM 1416 C CA . HIS A 1 183 ? -19.718 14.573 -9.896 1.00 28.28 183 HIS A CA 1
ATOM 1417 C C . HIS A 1 183 ? -20.651 14.666 -11.100 1.00 28.28 183 HIS A C 1
ATOM 1419 O O . HIS A 1 183 ? -20.338 14.024 -12.129 1.00 28.28 183 HIS A O 1
#

Secondary structure (DSSP, 8-state):
-EEEEEEESSTTSGGGTTTHHHHHHHHHHHHS-TT-EETTEEHHHHHHHHHTS-SEEEEEEEEEEEEPPBTTB--EEEEEEEEEEEEETTEEEEEEESGGGGGGTPPPGGG--SSHHHHHHHHHHHTTTSS-EEEEEEEEHHHHHHHHH---TTSPPP-HHHHHHHHHHTTSEEEE-SS----

=== Feature glossary ===
Legend for the data blocks above and below:

— What the protein is —

The amino-acid sequence is the protein's primary structure: the linear order of residues from the N-terminus to the C-terminus, written in one-letter code. Everything else here — the 3D coordinates, the secondary structure, the domain annotations — is ultimately a consequence of this string.

Functional annotations link the protein to curated databases. InterPro entries identify conserved domains and families by matching the sequence against member-database signatures (Pfam, PROSITE, CDD, …). Gene Ontology (GO) terms describe molecular function, biological process, and cellular component in a controlled vocabulary. CATH places the structure in a hierarchical fold classification (Class/Architecture/Topology/Homologous-superfamily). The organism is the source species.

— Where its atoms are —

Atomic coordinates in PDBx/mmCIF format — the same representation the Protein Data Bank distributes. Each line of the _atom_site loop places one backbone atom in Cartesian space (units: ångströms, origin: arbitrary).

The six renders are orthographic views along the three Cartesian axes in both directions. Representation (cartoon, sticks, or surface) and color scheme (sequence-rainbow or by-chain) vary across proteins so the training set covers all the common visualization conventions.

— Local backbone conformation —

Eight-state secondary structure (DSSP): H is the canonical α-helix, G the tighter 3₁₀-helix, I the wider π-helix; E/B are β-structure, T and S are turns and bends, and '-' is everything else. DSSP derives these from the pattern of main-chain N–H···O=C hydrogen bonds, not from the sequence.

Three-state secondary structure (P-SEA) collapses the eight DSSP classes into helix (a), strand (b), and coil (c). P-SEA assigns these from Cα geometry alone — distances and angles — without requiring backbone oxygens, so it works on any Cα trace.

φ (phi) and ψ (psi) are the two rotatable backbone dihedrals per residue: φ is the C(i-1)–N–Cα–C torsion, ψ is the N–Cα–C–N(i+1) torsion, both in degrees on (−180°, 180°]. α-helical residues cluster near (−60°, −45°); β-strand residues near (−120°, +130°). A Ramachandran plot is simply a scatter of (φ, ψ) for every residue.

— Global shape and packing —

The geometric summary reports three shape descriptors. Rg (radius of gyration) measures how spread out the Cα atoms are about their centre of mass; compact globular proteins have small Rg, elongated or unfolded ones large. Cα contacts (<8 Å, |i−j|>4) count long-range residue pairs in spatial proximity — high for tightly packed folds, near zero for rods or random coil. The bounding-box extents give the protein's footprint along x, y, z in Å.

SASA measures how much of the protein is reachable by solvent. It is computed by rolling a water-sized probe over the atomic surface and summing the exposed area (Å²). Per-residue SASA distinguishes core (buried, low SASA) from surface (exposed, high SASA) residues; total SASA is a whole-molecule size measure.

Plot images: a contact map (which residues are close in 3D, as an N×N binary image), a Ramachandran scatter (backbone torsion angles, revealing secondary-structure composition at a glance), and — for AlphaFold structures — a PAE heatmap (pairwise prediction confidence).

— Structural neighborhood —

A 3Di character summarizes, for each residue, the relative orientation of the Cα frame of its nearest spatial neighbor. Because it encodes fold topology rather than chemistry, 3Di alignments detect remote structural similarity that sequence alignment misses.

The Foldseek neighbor list gives the closest experimentally determined structures in the PDB, ranked by structural alignment. TM-score near 1 means near-identical fold; near 0.3 means only rough topology match. This is how one finds what a novel AlphaFold prediction most resembles in the solved-structure universe.

— Confidence and disorder —

For AlphaFold models, the B-factor field carries pLDDT — the model's own estimate of local accuracy on a 0–100 scale. Regions with pLDDT<50 should be treated as essentially unmodeled; they often correspond to intrinsically disordered segments.

Crystallographic B-factors measure how much each atom's electron density is smeared out, in Å². They rise in mobile loops and surface residues and fall in the buried interior. In AlphaFold models this column is repurposed to hold pLDDT instead.

Predicted Aligned Error (PAE) is an AlphaFold confidence matrix: entry (i, j) is the expected error in the position of residue j, in ångströms, when the prediction is superimposed on the true structure at residue i. Low PAE within a block of residues means that block is internally rigid and well-predicted; high PAE between two blocks means their relative placement is uncertain even if each block individually is confident.